Protein AF-A0A7S3X9X6-F1 (afdb_monomer)

Solvent-accessible surface area (backbone atoms only — not comparable to full-atom values): 14087 Å² total; per-residue (Å²): 115,68,70,62,51,53,53,49,51,55,48,53,50,51,54,50,51,51,51,51,50,54,52,50,51,53,39,46,71,77,38,45,61,60,47,41,7,51,52,27,13,52,32,32,24,52,10,30,51,52,30,54,71,69,46,91,70,82,69,55,72,68,59,49,51,52,52,19,48,53,47,10,44,47,20,26,72,46,49,20,48,48,51,54,50,49,57,53,49,48,47,72,76,42,65,69,55,51,72,66,43,43,52,51,51,51,51,49,41,61,70,49,50,42,52,52,50,52,53,49,48,54,48,52,46,33,52,77,69,70,52,52,72,69,58,50,48,54,48,47,77,69,43,45,69,60,53,43,57,55,43,47,73,59,44,51,63,51,49,51,49,36,58,63,74,42,57,79,90,47,36,62,59,56,48,36,64,54,39,33,58,54,42,18,55,46,32,57,75,59,61,58,55,83,82,51,76,79,49,85,80,68,96,64,75,76,71,83,82,65,78,90,64,93,83,78,76,81,78,75,80,77,76,82,87,81,85,82,79,79,77,82,83,75,98,79,82,91,83,83,85,88,130

InterPro domains:
  IPR007248 Mpv17/PMP22 [PF04117] (127-187)
  IPR007248 Mpv17/PMP22 [PTHR11266] (21-188)

Radius of gyration: 28.12 Å; Cα contacts (8 Å, |Δi|>4): 176; chains: 1; bounding box: 102×50×76 Å

Organism: Emiliania huxleyi (NCBI:txid2903)

Sequence (243 aa):
PSLQQASLCSYMLRASTHRLIVWYNARLTAAPYSTKAVGTGVTYTFSDLTAQAIEAEPRAVGERVERALKFGAVGGLWVGPLLTHWFNFMERMLPGASLRPLAIKLFVDQTVQGPLMIGSMFCWCALANGASLPAIRAKLDEELFSTWCASVWVWAPVQVLQQAVVPLQYRVAVSNLVSYFWDTYLSLQMMPAPAEAGAPVDPFPRQAATAAAPGAQPLLRRRSSTFLRDEPPTPSEAKLVKR

Nearest PDB structures (foldseek):
  6pis-assembly1_B  TM=2.212E-01  e=2.411E+00  Mus musculus

Mean predicted aligned error: 12.31 Å

Secondary structure (DSSP, 8-state):
-HHHHHHHHHHHHHHHHHHHHHHHHHHHHH-HHHHHHHHHHHHHHHHHHHHHHHSSSPPPHHHHHHHHHHHHHHIIIIIHHHHHHHHHHHHHHS-S-SHHHHHHHHHHIIIIIHHHHHHHHHHHHHHHTT--HHHHHHHHHHHHHHHHHHHHHHHHHHHHHHHHTS-GGGHHHHHHHHHHHHHHHHHHHHS--TTTTTSPPPS----------TT-------------PPPPPPTT-------

Foldseek 3Di:
DVVVVVVVVVVVVVVVVVVVVVVLVVCCVVPVLQSQLQLQLVLQLLLLLVLQVVDPDHDDPVVNNLLSNLRSCCRRVPVSNVLLVLLVVLCVVQPDQPPVSLVVSLVCCLPPVLLVVQLVSLVSLCVSVVHDPVVSVVCCVPPSVVLSVVVCVQVSVLSNCCSHPNDSSCSSVSVSVSCSNSSSVVSCVRVDDPVCVPPDDDPDPPPPPPPVDPDDDPDPPPPPPDPDDDDDDDPDPPDDDDD

Structure (mmCIF, N/CA/C/O backbone):
data_AF-A0A7S3X9X6-F1
#
_entry.id   AF-A0A7S3X9X6-F1
#
loop_
_atom_site.group_PDB
_atom_site.id
_atom_site.type_symbol
_atom_site.label_atom_id
_atom_site.label_alt_id
_atom_site.label_comp_id
_atom_site.label_asym_id
_atom_site.label_entity_id
_atom_site.label_seq_id
_atom_site.pdbx_PDB_ins_code
_atom_site.Cartn_x
_atom_site.Cartn_y
_atom_site.Cartn_z
_atom_site.occupancy
_atom_site.B_iso_or_equiv
_atom_site.auth_seq_id
_atom_site.auth_comp_id
_atom_site.auth_asym_id
_atom_site.auth_atom_id
_atom_site.pdbx_PDB_model_num
ATOM 1 N N . PRO A 1 1 ? -28.980 33.685 -12.375 1.00 60.97 1 PRO A N 1
ATOM 2 C CA . PRO A 1 1 ? -28.569 32.412 -13.023 1.00 60.97 1 PRO A CA 1
ATOM 3 C C . PRO A 1 1 ? -27.368 31.718 -12.347 1.00 60.97 1 PRO A C 1
ATOM 5 O O . PRO A 1 1 ? -27.465 30.537 -12.039 1.00 60.97 1 PRO A O 1
ATOM 8 N N . SER A 1 2 ? -26.276 32.437 -12.055 1.00 68.25 2 SER A N 1
ATOM 9 C CA . SER A 1 2 ? -25.027 31.862 -11.517 1.00 68.25 2 SER A CA 1
ATOM 10 C C . SER A 1 2 ? -25.135 31.305 -10.087 1.00 68.25 2 SER A C 1
ATOM 12 O O . SER A 1 2 ? -24.621 30.224 -9.812 1.00 68.25 2 SER A O 1
ATOM 14 N N . LEU A 1 3 ? -25.852 31.984 -9.182 1.00 65.88 3 LEU A N 1
ATOM 15 C CA . LEU A 1 3 ? -26.004 31.546 -7.781 1.00 65.88 3 LEU A CA 1
ATOM 16 C C . LEU A 1 3 ? -26.857 30.272 -7.627 1.00 65.88 3 LEU A C 1
ATOM 18 O O . LEU A 1 3 ? -26.529 29.411 -6.815 1.00 65.88 3 LEU A O 1
ATOM 22 N N . GLN A 1 4 ? -27.909 30.111 -8.439 1.00 70.44 4 GLN A N 1
ATOM 23 C CA . GLN A 1 4 ? -28.727 28.887 -8.466 1.00 70.44 4 GLN A CA 1
ATOM 24 C C . GLN A 1 4 ? -27.989 27.703 -9.108 1.00 70.44 4 GLN A C 1
ATOM 26 O O . GLN A 1 4 ? -28.145 26.569 -8.670 1.00 70.44 4 GLN A O 1
ATOM 31 N N . GLN A 1 5 ? -27.150 27.943 -10.118 1.00 69.12 5 GLN A N 1
ATOM 32 C CA . GLN A 1 5 ? -26.316 26.887 -10.702 1.00 69.12 5 GLN A CA 1
ATOM 33 C C . GLN A 1 5 ? -25.229 26.413 -9.726 1.00 69.12 5 GLN A C 1
ATOM 35 O O . GLN A 1 5 ? -24.988 25.212 -9.621 1.00 69.12 5 GLN A O 1
ATOM 40 N N . ALA A 1 6 ? -24.620 27.323 -8.960 1.00 69.44 6 ALA A N 1
ATOM 41 C CA . ALA A 1 6 ? -23.642 26.968 -7.931 1.00 69.44 6 ALA A CA 1
ATOM 42 C C . ALA A 1 6 ? -24.267 26.170 -6.766 1.00 69.44 6 ALA A C 1
ATOM 44 O O . ALA A 1 6 ? -23.669 25.204 -6.276 1.00 69.44 6 ALA A O 1
ATOM 45 N N . SER A 1 7 ? -25.490 26.512 -6.342 1.00 78.75 7 SER A N 1
ATOM 46 C CA . SER A 1 7 ? -26.207 25.757 -5.304 1.00 78.75 7 SER A CA 1
ATOM 47 C C . SER A 1 7 ? -26.651 24.373 -5.790 1.00 78.75 7 SER A C 1
ATOM 49 O O . SER A 1 7 ? -26.520 23.397 -5.054 1.00 78.75 7 SER A O 1
ATOM 51 N N . LEU A 1 8 ? -27.077 24.249 -7.051 1.00 80.44 8 LEU A N 1
ATOM 52 C CA . LEU A 1 8 ? -27.395 22.958 -7.666 1.00 80.44 8 LEU A CA 1
ATOM 53 C C . LEU A 1 8 ? -26.151 22.079 -7.830 1.00 80.44 8 LEU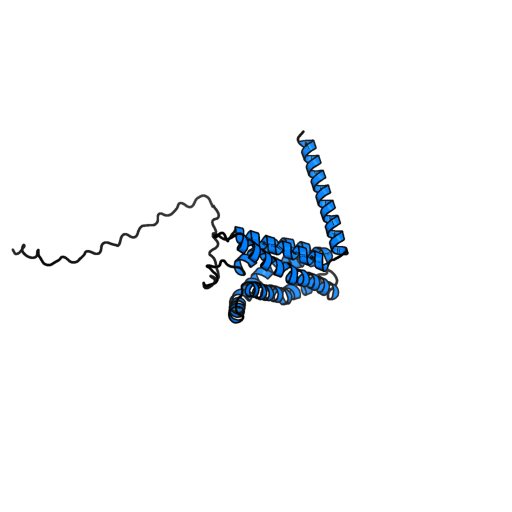 A C 1
ATOM 55 O O . LEU A 1 8 ? -26.189 20.909 -7.464 1.00 80.44 8 LEU A O 1
ATOM 59 N N . CYS A 1 9 ? -25.031 22.631 -8.303 1.00 80.19 9 CYS A N 1
ATOM 60 C CA . CYS A 1 9 ? -23.776 21.890 -8.456 1.00 80.19 9 CYS A CA 1
ATOM 61 C C . CYS A 1 9 ? -23.256 21.371 -7.106 1.00 80.19 9 CYS A C 1
ATOM 63 O O . CYS A 1 9 ? -22.947 20.189 -6.965 1.00 80.19 9 CYS A O 1
ATOM 65 N N . SER A 1 10 ? -23.240 22.223 -6.075 1.00 80.19 10 SER A N 1
ATOM 66 C CA . SER A 1 10 ? -22.837 21.813 -4.723 1.00 80.19 10 SER A CA 1
ATOM 67 C C . SER A 1 10 ? -23.783 20.772 -4.114 1.00 80.19 10 SER A C 1
ATOM 69 O O . SER A 1 10 ? -23.319 19.833 -3.465 1.00 80.19 10 SER A O 1
ATOM 71 N N . TYR A 1 11 ? -25.091 20.877 -4.360 1.00 84.75 11 TYR A N 1
ATOM 72 C CA . TYR A 1 11 ? -26.062 19.865 -3.947 1.00 84.75 11 TYR A CA 1
ATOM 73 C C . TYR A 1 11 ? -25.850 18.527 -4.672 1.00 84.75 11 TYR A C 1
ATOM 75 O O . TYR A 1 11 ? -25.774 17.483 -4.025 1.00 84.75 11 TYR A O 1
ATOM 83 N N . MET A 1 12 ? -25.694 18.546 -5.999 1.00 82.56 12 MET A N 1
ATOM 84 C CA . MET A 1 12 ? -25.446 17.349 -6.810 1.00 82.56 12 MET A CA 1
ATOM 85 C C . MET A 1 12 ? -24.127 16.671 -6.437 1.00 82.56 12 MET A C 1
ATOM 87 O O . MET A 1 12 ? -24.080 15.443 -6.342 1.00 82.56 12 MET A O 1
ATOM 91 N N . LEU A 1 13 ? -23.079 17.450 -6.155 1.00 84.12 13 LEU A N 1
ATOM 92 C CA . LEU A 1 13 ? -21.804 16.932 -5.669 1.00 84.12 13 LEU A CA 1
ATOM 93 C C . LEU A 1 13 ? -21.981 16.246 -4.310 1.00 84.12 13 LEU A C 1
ATOM 95 O O . LEU A 1 13 ? -21.595 15.092 -4.157 1.00 84.12 13 LEU A O 1
ATOM 99 N N . ARG A 1 14 ? -22.644 16.899 -3.344 1.00 83.81 14 ARG A N 1
ATOM 100 C CA . ARG A 1 14 ? -22.932 16.305 -2.024 1.00 83.81 14 ARG A CA 1
ATOM 101 C C . ARG A 1 14 ? -23.751 15.021 -2.134 1.00 83.81 14 ARG A C 1
ATOM 103 O O . ARG A 1 14 ? -23.425 14.037 -1.475 1.00 83.81 14 ARG A O 1
ATOM 110 N N . ALA A 1 15 ? -24.782 15.009 -2.978 1.00 80.06 15 ALA A N 1
ATOM 111 C CA . ALA A 1 15 ? -25.623 13.837 -3.197 1.00 80.06 15 ALA A CA 1
ATOM 112 C C . ALA A 1 15 ? -24.835 12.677 -3.829 1.00 80.06 15 ALA A C 1
ATOM 114 O O . ALA A 1 15 ? -24.996 11.527 -3.418 1.00 80.06 15 ALA A O 1
ATOM 115 N N . SER A 1 16 ? -23.957 12.974 -4.787 1.00 85.88 16 SER A N 1
ATOM 116 C CA . SER A 1 16 ? -23.103 11.978 -5.444 1.00 85.88 16 SER A CA 1
ATOM 117 C C . SER A 1 16 ? -22.073 11.402 -4.473 1.00 85.88 16 SER A C 1
ATOM 119 O O . SER A 1 16 ? -21.970 10.184 -4.339 1.00 85.88 16 SER A O 1
ATOM 121 N N . THR A 1 17 ? -21.390 12.260 -3.713 1.00 85.06 17 THR A N 1
ATOM 122 C CA . THR A 1 17 ? -20.434 11.848 -2.677 1.00 85.06 17 THR A CA 1
ATOM 123 C C . THR A 1 17 ? -21.104 10.992 -1.608 1.00 85.06 17 THR A C 1
ATOM 125 O O . THR A 1 17 ? -20.589 9.936 -1.252 1.00 85.06 17 THR A O 1
ATOM 128 N N . HIS A 1 18 ? -22.290 11.385 -1.137 1.00 85.12 18 HIS A N 1
ATOM 129 C CA . HIS A 1 18 ? -23.043 10.599 -0.163 1.00 85.12 18 HIS A CA 1
ATOM 130 C C . HIS A 1 18 ? -23.394 9.204 -0.701 1.00 85.12 18 HIS A C 1
ATOM 132 O O . HIS A 1 18 ? -23.181 8.206 -0.014 1.00 85.12 18 HIS A O 1
ATOM 138 N N . ARG A 1 19 ? -23.878 9.106 -1.948 1.00 89.75 19 ARG A N 1
ATOM 139 C CA . ARG A 1 19 ? -24.185 7.814 -2.589 1.00 89.75 19 ARG A CA 1
ATOM 140 C C . ARG A 1 19 ? -22.949 6.922 -2.708 1.00 89.75 19 ARG A C 1
ATOM 142 O O . ARG A 1 19 ? -23.046 5.731 -2.422 1.00 89.75 19 ARG A O 1
ATOM 149 N N . LEU A 1 20 ? -21.803 7.492 -3.081 1.00 88.12 20 LEU A N 1
ATOM 150 C CA . LEU A 1 20 ? -20.535 6.763 -3.167 1.00 88.12 20 LEU A CA 1
ATOM 151 C C . LEU A 1 20 ? -20.092 6.230 -1.802 1.00 88.12 20 LEU A C 1
ATOM 153 O O . LEU A 1 20 ? -19.729 5.062 -1.701 1.00 88.12 20 LEU A O 1
ATOM 157 N N . ILE A 1 21 ? -20.178 7.048 -0.749 1.00 88.00 21 ILE A N 1
ATOM 158 C CA . ILE A 1 21 ? -19.830 6.637 0.619 1.00 88.00 21 ILE A CA 1
ATOM 159 C C . ILE A 1 21 ? -20.745 5.504 1.091 1.00 88.00 21 ILE A C 1
ATOM 161 O O . ILE A 1 21 ? -20.257 4.496 1.597 1.00 88.00 21 ILE A O 1
ATOM 165 N N . VAL A 1 22 ? -22.061 5.631 0.900 1.00 90.75 22 VAL A N 1
ATOM 166 C CA . VAL A 1 22 ? -23.026 4.589 1.292 1.00 90.75 22 VAL A CA 1
ATOM 167 C C . VAL A 1 22 ? -22.750 3.281 0.551 1.00 90.75 22 VAL A C 1
ATOM 169 O O . VAL A 1 22 ? -22.701 2.220 1.173 1.00 90.75 22 VAL A O 1
ATOM 172 N N . TRP A 1 23 ? -22.517 3.349 -0.760 1.00 91.56 23 TRP A N 1
ATOM 173 C CA . TRP A 1 23 ? -22.165 2.180 -1.563 1.00 91.56 23 TRP A CA 1
ATOM 174 C C . TRP A 1 23 ? -20.852 1.538 -1.099 1.00 91.56 23 TRP A C 1
ATOM 176 O O . TRP A 1 23 ? -20.792 0.321 -0.918 1.00 91.56 23 TRP A O 1
ATOM 186 N N . TYR A 1 24 ? -19.816 2.345 -0.860 1.00 89.81 24 TYR A N 1
ATOM 187 C CA . TYR A 1 24 ? -18.514 1.859 -0.414 1.00 89.81 24 TYR A CA 1
ATOM 188 C C . TYR A 1 24 ? -18.606 1.195 0.962 1.00 89.81 24 TYR A C 1
ATOM 190 O O . TYR A 1 24 ? -18.075 0.104 1.158 1.00 89.81 24 TYR A O 1
ATOM 198 N N . ASN A 1 25 ? -19.362 1.790 1.887 1.00 90.56 25 ASN A N 1
ATOM 199 C CA . ASN A 1 25 ? -19.617 1.214 3.205 1.00 90.56 25 ASN A CA 1
ATOM 200 C C . ASN A 1 25 ? -20.352 -0.126 3.101 1.00 90.56 25 ASN A C 1
ATOM 202 O O . ASN A 1 25 ? -19.935 -1.095 3.731 1.00 90.56 25 ASN A O 1
ATOM 206 N N . ALA A 1 26 ? -21.381 -0.221 2.254 1.00 90.81 26 ALA A N 1
ATOM 207 C CA . ALA A 1 26 ? -22.084 -1.480 2.017 1.00 90.81 26 ALA A CA 1
ATOM 208 C C . ALA A 1 26 ? -21.142 -2.575 1.481 1.00 90.81 26 ALA A C 1
ATOM 210 O O . ALA A 1 26 ? -21.225 -3.731 1.899 1.00 90.81 26 ALA A O 1
ATOM 211 N N . ARG A 1 27 ? -20.199 -2.218 0.598 1.00 91.88 27 ARG A N 1
ATOM 212 C CA . ARG A 1 27 ? -19.180 -3.144 0.075 1.00 91.88 27 ARG A CA 1
ATOM 213 C C . ARG A 1 27 ? -18.151 -3.549 1.126 1.00 91.88 27 ARG A C 1
ATOM 215 O O . ARG A 1 27 ? -17.835 -4.734 1.224 1.00 91.88 27 ARG A O 1
ATOM 222 N N . LEU A 1 28 ? -17.691 -2.609 1.953 1.00 89.69 28 LEU A N 1
ATOM 223 C CA . LEU A 1 28 ? -16.811 -2.902 3.084 1.00 89.69 28 LEU A CA 1
ATOM 224 C C . LEU A 1 28 ? -17.453 -3.874 4.079 1.00 89.69 28 LEU A C 1
ATOM 226 O O . LEU A 1 28 ? -16.745 -4.714 4.626 1.00 89.69 28 LEU A O 1
ATOM 230 N N . THR A 1 29 ? -18.767 -3.795 4.295 1.00 88.44 29 THR A N 1
ATOM 231 C CA . THR A 1 29 ? -19.488 -4.745 5.152 1.00 88.44 29 THR A CA 1
ATOM 232 C C . THR A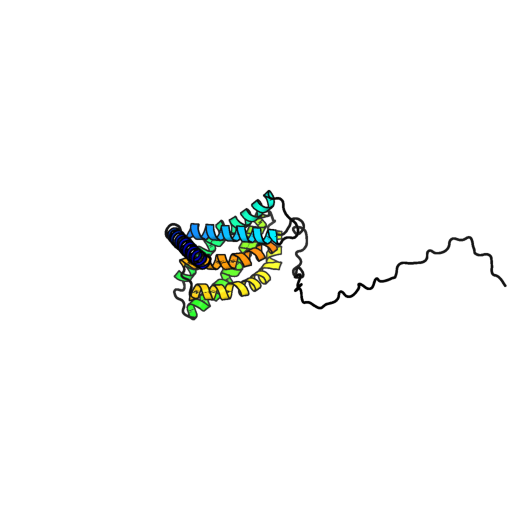 1 29 ? -19.669 -6.103 4.476 1.00 88.44 29 THR A C 1
ATOM 234 O O . THR A 1 29 ? -19.407 -7.128 5.098 1.00 88.44 29 THR A O 1
ATOM 237 N N . ALA A 1 30 ? -20.092 -6.131 3.209 1.00 92.00 30 ALA A N 1
ATOM 238 C CA . ALA A 1 30 ? -20.405 -7.377 2.508 1.00 92.00 30 ALA A CA 1
ATOM 239 C C . ALA A 1 30 ? -19.161 -8.203 2.133 1.00 92.00 30 ALA A C 1
ATOM 241 O O . ALA A 1 30 ? -19.198 -9.430 2.175 1.00 92.00 30 ALA A O 1
ATOM 242 N N . ALA A 1 31 ? -18.064 -7.547 1.745 1.00 91.69 31 ALA A N 1
ATOM 243 C CA . ALA A 1 31 ? -16.837 -8.200 1.289 1.00 91.69 31 ALA A CA 1
ATOM 244 C C . ALA A 1 31 ? -15.595 -7.353 1.644 1.00 91.69 31 ALA A C 1
ATOM 246 O O . ALA A 1 31 ? -14.970 -6.769 0.751 1.00 91.69 31 ALA A O 1
ATOM 247 N N . PRO A 1 32 ? -15.210 -7.257 2.933 1.00 89.94 32 PRO A N 1
ATOM 248 C CA . PRO A 1 32 ? -14.166 -6.338 3.398 1.00 89.94 32 PRO A CA 1
ATOM 249 C C . PRO A 1 32 ? -12.801 -6.584 2.754 1.00 89.94 32 PRO A C 1
ATOM 251 O O . PRO A 1 32 ? -12.127 -5.627 2.382 1.00 89.94 32 PRO A O 1
ATOM 254 N N . TYR A 1 33 ? -12.390 -7.848 2.619 1.00 92.62 33 TYR A N 1
ATOM 255 C CA . TYR A 1 33 ? -11.091 -8.207 2.044 1.00 92.62 33 TYR A CA 1
ATOM 256 C C . TYR A 1 33 ? -11.039 -7.888 0.551 1.00 92.62 33 TYR A C 1
ATOM 258 O O . TYR A 1 33 ? -10.157 -7.154 0.119 1.00 92.62 33 TYR A O 1
ATOM 266 N N . SER A 1 34 ? -12.024 -8.356 -0.220 1.00 94.12 34 SER A N 1
ATOM 267 C CA . SER A 1 34 ? -12.072 -8.128 -1.666 1.00 94.12 34 SER A CA 1
ATOM 268 C C . SER A 1 34 ? -12.218 -6.648 -2.012 1.00 94.12 34 SER A C 1
ATOM 270 O O . SER A 1 34 ? -11.556 -6.170 -2.923 1.00 94.12 34 SER A O 1
ATOM 272 N N . THR A 1 35 ? -13.032 -5.897 -1.264 1.00 94.06 35 THR A N 1
ATOM 273 C CA . THR A 1 35 ? -13.218 -4.454 -1.498 1.00 94.06 35 THR A CA 1
ATOM 274 C C . THR A 1 35 ? -11.908 -3.690 -1.315 1.00 94.06 35 THR A C 1
ATOM 276 O O . THR A 1 35 ? -11.552 -2.860 -2.150 1.00 94.06 35 THR A O 1
ATOM 279 N N . LYS A 1 36 ? -11.163 -3.999 -0.248 1.00 95.69 36 LYS A N 1
ATOM 280 C CA . LYS A 1 36 ? -9.863 -3.382 0.039 1.00 95.69 36 LYS A CA 1
ATOM 281 C C . LYS A 1 36 ? -8.806 -3.797 -0.983 1.00 95.69 36 LYS A C 1
ATOM 283 O O . LYS A 1 36 ? -8.129 -2.931 -1.519 1.00 95.69 36 LYS A O 1
ATOM 288 N N . ALA A 1 37 ? -8.739 -5.088 -1.309 1.00 97.00 37 ALA A N 1
ATOM 289 C CA . ALA A 1 37 ? -7.861 -5.637 -2.338 1.00 97.00 37 ALA A CA 1
ATOM 290 C C . ALA A 1 37 ? -8.073 -4.965 -3.703 1.00 97.00 37 ALA A C 1
ATOM 292 O O . ALA A 1 37 ? -7.132 -4.429 -4.280 1.00 97.00 37 ALA A O 1
ATOM 293 N N . VAL A 1 38 ? -9.317 -4.902 -4.185 1.00 96.75 38 VAL A N 1
ATOM 294 C CA . VAL A 1 38 ? -9.647 -4.233 -5.453 1.00 96.75 38 VAL A CA 1
ATOM 295 C C . VAL A 1 38 ? -9.270 -2.752 -5.404 1.00 96.75 38 VAL A C 1
ATOM 297 O O . VAL A 1 38 ? -8.651 -2.256 -6.339 1.00 96.75 38 VAL A O 1
ATOM 300 N N . GLY A 1 39 ? -9.578 -2.052 -4.307 1.00 96.69 39 GLY A N 1
ATOM 301 C CA . GLY A 1 39 ? -9.201 -0.645 -4.145 1.00 96.69 39 GLY A CA 1
ATOM 302 C C . GLY A 1 39 ? -7.687 -0.414 -4.207 1.00 96.69 39 GLY A C 1
ATOM 303 O O . GLY A 1 39 ? -7.233 0.527 -4.860 1.00 96.69 39 GLY A O 1
ATOM 304 N N . THR A 1 40 ? -6.896 -1.282 -3.575 1.00 97.69 40 THR A N 1
ATOM 305 C CA . THR A 1 40 ? -5.429 -1.203 -3.623 1.00 97.69 40 THR A CA 1
ATOM 306 C C . THR A 1 40 ? -4.897 -1.528 -5.020 1.00 97.69 40 THR A C 1
ATOM 308 O O . THR A 1 40 ? -4.057 -0.791 -5.525 1.00 97.69 40 THR A O 1
ATOM 311 N N . GLY A 1 41 ? -5.437 -2.540 -5.706 1.00 97.75 41 GLY A N 1
ATOM 312 C CA . GLY A 1 41 ? -5.043 -2.847 -7.088 1.00 97.75 41 GLY A CA 1
ATOM 313 C C . GLY A 1 41 ? -5.345 -1.711 -8.070 1.00 97.75 41 GLY A C 1
ATOM 314 O O . GLY A 1 41 ? -4.510 -1.374 -8.910 1.00 97.75 41 GLY A O 1
ATOM 315 N N . VAL A 1 42 ? -6.499 -1.053 -7.917 1.00 98.00 42 VAL A N 1
ATOM 316 C CA . VAL A 1 42 ? -6.844 0.159 -8.677 1.00 98.00 42 VAL A CA 1
ATOM 317 C C . VAL A 1 42 ? -5.839 1.276 -8.396 1.00 98.00 42 VAL A C 1
ATOM 319 O O . VAL A 1 42 ? -5.323 1.873 -9.336 1.00 98.00 42 VAL A O 1
ATOM 322 N N . THR A 1 43 ? -5.521 1.521 -7.123 1.00 98.00 43 THR A N 1
ATOM 323 C CA . THR A 1 43 ? -4.542 2.544 -6.715 1.00 98.00 43 THR A CA 1
ATOM 324 C C . THR A 1 43 ? -3.198 2.312 -7.398 1.00 98.00 43 THR A C 1
ATOM 326 O O . THR A 1 43 ? -2.697 3.210 -8.062 1.00 98.00 43 THR A O 1
ATOM 329 N N . TYR A 1 44 ? -2.677 1.086 -7.325 1.00 97.06 44 TYR A N 1
ATOM 330 C CA . TYR A 1 44 ? -1.401 0.711 -7.933 1.00 97.06 44 TYR A CA 1
ATOM 331 C C . TYR A 1 44 ? -1.431 0.876 -9.454 1.00 97.06 44 TYR A C 1
ATOM 333 O O . TYR A 1 44 ? -0.512 1.446 -10.031 1.00 97.06 44 TYR A O 1
ATOM 341 N N . THR A 1 45 ? -2.516 0.452 -10.107 1.00 97.56 45 THR A N 1
ATOM 342 C CA . THR A 1 45 ? -2.679 0.624 -11.560 1.00 97.56 45 THR A CA 1
ATOM 343 C C . THR A 1 45 ? -2.568 2.099 -11.950 1.00 97.56 45 THR A C 1
ATOM 345 O O . THR A 1 45 ? -1.827 2.442 -12.867 1.00 97.56 45 THR A O 1
ATOM 348 N N . PHE A 1 46 ? -3.267 2.990 -11.240 1.00 97.62 46 PHE A N 1
ATOM 349 C CA . PHE A 1 46 ? -3.206 4.426 -11.518 1.00 97.62 46 PHE A CA 1
ATOM 350 C C . PHE A 1 46 ? -1.850 5.043 -11.164 1.00 97.62 46 PHE A C 1
ATOM 352 O O . PHE A 1 46 ? -1.374 5.888 -11.914 1.00 97.62 46 PHE A O 1
ATOM 359 N N . SER A 1 47 ? -1.209 4.608 -10.079 1.00 96.56 47 SER A N 1
ATOM 360 C CA . SER A 1 47 ? 0.151 5.029 -9.729 1.00 96.56 47 SER A CA 1
ATOM 361 C C . SER A 1 47 ? 1.157 4.700 -10.828 1.00 96.56 47 SER A C 1
ATOM 363 O O . SER A 1 47 ? 1.963 5.548 -11.202 1.00 96.56 47 SER A O 1
ATOM 365 N N . ASP A 1 48 ? 1.084 3.494 -11.391 1.00 95.56 48 ASP A N 1
ATOM 366 C CA . ASP A 1 48 ? 1.971 3.078 -12.475 1.00 95.56 48 ASP A CA 1
ATOM 367 C C . ASP A 1 48 ? 1.678 3.836 -13.776 1.00 95.56 48 ASP A C 1
ATOM 369 O O . ASP A 1 48 ? 2.603 4.288 -14.442 1.00 95.56 48 ASP A O 1
ATOM 373 N N . LEU A 1 49 ? 0.404 4.073 -14.112 1.00 95.50 49 LEU A N 1
ATOM 374 C CA . LEU A 1 49 ? 0.045 4.915 -15.260 1.00 95.50 49 LEU A CA 1
ATOM 375 C C . LEU A 1 49 ? 0.566 6.352 -15.109 1.00 95.50 49 LEU A C 1
ATOM 377 O O . LEU A 1 49 ? 1.024 6.945 -16.086 1.00 95.50 49 LEU A O 1
ATOM 381 N N . THR A 1 50 ? 0.529 6.906 -13.897 1.00 95.31 50 THR A N 1
ATOM 382 C CA . THR A 1 50 ? 1.104 8.223 -13.602 1.00 95.31 50 THR A CA 1
ATOM 383 C C . THR A 1 50 ? 2.627 8.201 -13.709 1.00 95.31 50 THR A C 1
ATOM 385 O O . THR A 1 50 ? 3.194 9.109 -14.311 1.00 95.31 50 THR A O 1
ATOM 388 N N . ALA A 1 51 ? 3.297 7.162 -13.203 1.00 93.06 51 ALA A N 1
ATOM 389 C CA . ALA A 1 51 ? 4.743 6.987 -13.362 1.00 93.06 51 ALA A CA 1
ATOM 390 C C . ALA A 1 51 ? 5.139 6.930 -14.847 1.00 93.06 51 ALA A C 1
ATOM 392 O O . ALA A 1 51 ? 6.026 7.655 -15.290 1.00 93.06 51 ALA A O 1
ATOM 393 N N . GLN A 1 52 ? 4.401 6.158 -15.644 1.00 92.38 52 GLN A N 1
ATOM 394 C CA . GLN A 1 52 ? 4.580 6.065 -17.093 1.00 92.38 52 GLN A CA 1
ATOM 395 C C . GLN A 1 52 ? 4.358 7.391 -17.827 1.00 92.38 52 GLN A C 1
ATOM 397 O O . GLN A 1 52 ? 4.970 7.620 -18.864 1.00 92.38 52 GLN A O 1
ATOM 402 N N . ALA A 1 53 ? 3.482 8.259 -17.319 1.00 91.38 53 ALA A N 1
ATOM 403 C CA . ALA A 1 53 ? 3.273 9.591 -17.884 1.00 91.38 53 ALA A CA 1
ATOM 404 C C . ALA A 1 53 ? 4.416 10.571 -17.555 1.00 91.38 53 ALA A C 1
ATOM 406 O O . ALA A 1 53 ? 4.542 11.596 -18.221 1.00 91.38 53 ALA A O 1
ATOM 407 N N . ILE A 1 54 ? 5.217 10.273 -16.527 1.00 90.19 54 ILE A N 1
ATOM 408 C CA . ILE A 1 54 ? 6.402 11.048 -16.130 1.00 90.19 54 ILE A CA 1
ATOM 409 C C . ILE A 1 54 ? 7.652 10.570 -16.888 1.00 90.19 54 ILE A C 1
ATOM 411 O O . ILE A 1 54 ? 8.570 11.359 -17.109 1.00 90.19 54 ILE A O 1
ATOM 415 N N . GLU A 1 55 ? 7.697 9.298 -17.296 1.00 87.75 55 GLU A N 1
ATOM 416 C CA . GLU A 1 55 ? 8.778 8.749 -18.122 1.00 87.75 55 GLU A CA 1
ATOM 417 C C . GLU A 1 55 ? 8.912 9.520 -19.446 1.00 87.75 55 GLU A C 1
ATOM 419 O O . GLU A 1 55 ? 7.928 9.810 -20.124 1.00 87.75 55 GLU A O 1
ATOM 424 N N . ALA A 1 56 ? 10.152 9.851 -19.822 1.00 77.00 56 ALA A N 1
ATOM 425 C CA . ALA A 1 56 ? 10.432 10.619 -21.036 1.00 77.00 56 ALA A CA 1
ATOM 426 C C . ALA A 1 56 ? 10.085 9.845 -22.318 1.00 77.00 56 ALA A C 1
ATOM 428 O O . ALA A 1 56 ? 9.698 10.445 -23.320 1.00 77.00 56 ALA A O 1
ATOM 429 N N . GLU A 1 57 ? 10.214 8.517 -22.271 1.00 78.31 57 GLU A N 1
ATOM 430 C CA . GLU A 1 57 ? 10.044 7.641 -23.424 1.00 78.31 57 GLU A CA 1
ATOM 431 C C . GLU A 1 57 ? 8.660 6.974 -23.411 1.00 78.31 57 GLU A C 1
ATOM 433 O O . GLU A 1 57 ? 8.375 6.129 -22.552 1.00 78.31 57 GLU A O 1
ATOM 438 N N . PRO A 1 58 ? 7.773 7.318 -24.360 1.00 78.31 58 PRO A N 1
ATOM 439 C CA . PRO A 1 58 ? 6.447 6.732 -24.421 1.00 78.31 58 PRO A CA 1
ATOM 440 C C . PRO A 1 58 ? 6.519 5.267 -24.866 1.00 78.31 58 PRO A C 1
ATOM 442 O O . PRO A 1 58 ? 7.044 4.938 -25.927 1.00 78.31 58 PRO A O 1
ATOM 445 N N . ARG A 1 59 ? 5.904 4.381 -24.082 1.00 83.50 59 ARG A N 1
ATOM 446 C CA . ARG A 1 59 ? 5.763 2.956 -24.418 1.00 83.50 59 ARG A CA 1
ATOM 447 C C . ARG A 1 59 ? 4.550 2.699 -25.313 1.00 83.50 59 ARG A C 1
ATOM 449 O O . ARG A 1 59 ? 3.576 3.466 -25.310 1.00 83.50 59 ARG A O 1
ATOM 456 N N . ALA A 1 60 ? 4.567 1.5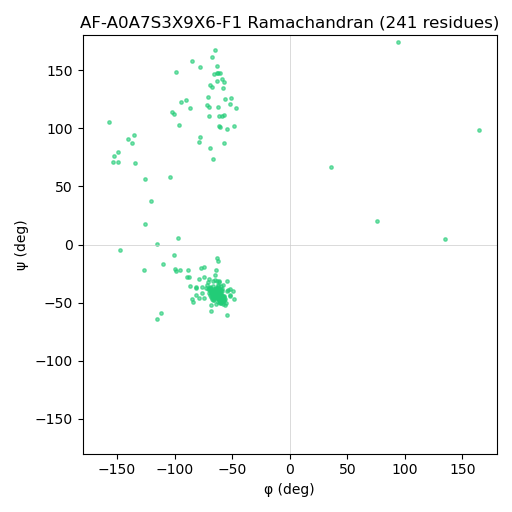77 -26.033 1.00 89.81 60 ALA A N 1
ATOM 457 C CA . ALA A 1 60 ? 3.415 1.132 -26.813 1.00 89.81 60 ALA A CA 1
ATOM 458 C C . ALA A 1 60 ? 2.196 0.892 -25.903 1.00 89.81 60 ALA A C 1
ATOM 460 O O . ALA A 1 60 ? 2.337 0.464 -24.760 1.00 89.81 60 ALA A O 1
ATOM 461 N N . VAL A 1 61 ? 0.974 1.129 -26.403 1.00 91.31 61 VAL A N 1
ATOM 462 C CA . VAL A 1 61 ? -0.263 0.994 -25.600 1.00 91.31 61 VAL A CA 1
ATOM 463 C C . VAL A 1 61 ? -0.344 -0.367 -24.897 1.00 91.31 61 VAL A C 1
ATOM 465 O O . VAL A 1 61 ? -0.683 -0.406 -23.717 1.00 91.31 61 VAL A O 1
ATOM 468 N N . GLY A 1 62 ? -0.003 -1.455 -25.597 1.00 91.69 62 GLY A N 1
ATOM 469 C CA . GLY A 1 62 ? -0.014 -2.809 -25.037 1.00 91.69 62 GLY A CA 1
ATOM 470 C C . GLY A 1 62 ? 0.938 -2.966 -23.851 1.00 91.69 62 GLY A C 1
ATOM 471 O O . GLY A 1 62 ? 0.512 -3.406 -22.789 1.00 91.69 62 GLY A O 1
ATOM 472 N N . GLU A 1 63 ? 2.184 -2.513 -23.994 1.00 89.62 63 GLU A N 1
ATOM 473 C CA . GLU A 1 63 ? 3.197 -2.555 -22.931 1.00 89.62 63 GLU A CA 1
ATOM 474 C C . GLU A 1 63 ? 2.796 -1.698 -21.726 1.00 89.62 63 GLU A C 1
ATOM 476 O O . GLU A 1 63 ? 2.995 -2.106 -20.581 1.00 89.62 63 GLU A O 1
ATOM 481 N N . ARG A 1 64 ? 2.187 -0.527 -21.972 1.00 91.00 64 ARG A N 1
ATOM 482 C CA . ARG A 1 64 ? 1.704 0.350 -20.897 1.00 91.00 64 ARG A CA 1
ATOM 483 C C . ARG A 1 64 ? 0.637 -0.318 -20.049 1.00 91.00 64 ARG A C 1
ATOM 485 O O . ARG A 1 64 ? 0.692 -0.262 -18.821 1.00 91.00 64 ARG A O 1
ATOM 492 N N . VAL A 1 65 ? -0.333 -0.938 -20.721 1.00 93.69 65 VAL A N 1
ATOM 493 C CA . VAL A 1 65 ? -1.431 -1.658 -20.071 1.00 93.69 65 VAL A CA 1
ATOM 494 C C . VAL A 1 65 ? -0.896 -2.886 -19.345 1.00 93.69 65 VAL A C 1
ATOM 496 O O . VAL A 1 65 ? -1.246 -3.097 -18.190 1.00 93.69 65 VAL A O 1
ATOM 499 N N . GLU A 1 66 ? -0.021 -3.668 -19.976 1.00 92.62 66 GLU A N 1
ATOM 500 C CA . GLU A 1 66 ? 0.574 -4.854 -19.358 1.00 92.62 66 GLU A CA 1
ATOM 501 C C . GLU A 1 66 ? 1.331 -4.504 -18.071 1.00 92.62 66 GLU A C 1
ATOM 503 O O . GLU A 1 66 ? 1.099 -5.122 -17.030 1.00 92.62 66 GLU A O 1
ATOM 508 N N . ARG A 1 67 ? 2.193 -3.483 -18.116 1.00 90.50 67 ARG A N 1
ATOM 509 C CA . ARG A 1 67 ? 2.950 -3.015 -16.950 1.00 90.50 67 ARG A CA 1
ATOM 510 C C . ARG A 1 67 ? 2.027 -2.535 -15.828 1.00 90.50 67 ARG A C 1
ATOM 512 O O . ARG A 1 67 ? 2.177 -2.984 -14.689 1.00 90.50 67 ARG A O 1
ATOM 519 N N . ALA A 1 68 ? 1.042 -1.698 -16.155 1.00 94.88 68 ALA A N 1
ATOM 520 C CA . ALA A 1 68 ? 0.099 -1.173 -15.173 1.00 94.88 68 ALA A CA 1
ATOM 521 C C . ALA A 1 68 ? -0.732 -2.291 -14.530 1.00 94.88 68 ALA A C 1
ATOM 523 O O . ALA A 1 68 ? -0.972 -2.266 -13.325 1.00 94.88 68 ALA A O 1
ATOM 524 N N . LEU A 1 69 ? -1.119 -3.310 -15.305 1.00 95.31 69 LEU A N 1
ATOM 525 C CA . LEU A 1 69 ? -1.827 -4.482 -14.793 1.00 95.31 69 LEU A CA 1
ATOM 526 C C . LEU A 1 69 ? -0.936 -5.370 -13.922 1.00 95.31 69 LEU A C 1
ATOM 528 O O . LEU A 1 69 ? -1.418 -5.870 -12.910 1.00 95.31 69 LEU A O 1
ATOM 532 N N . LYS A 1 70 ? 0.348 -5.549 -14.259 1.00 93.44 70 LYS A N 1
ATOM 533 C CA . LYS A 1 70 ? 1.309 -6.265 -13.402 1.00 93.44 70 LYS A CA 1
ATOM 534 C C . LYS A 1 70 ? 1.444 -5.574 -12.047 1.00 93.44 70 LYS A C 1
ATOM 536 O O . LYS A 1 70 ? 1.273 -6.221 -11.017 1.00 93.44 70 LYS A O 1
ATOM 541 N N . PHE A 1 71 ? 1.668 -4.261 -12.037 1.00 94.38 71 PHE A N 1
ATOM 542 C CA . PHE A 1 71 ? 1.786 -3.495 -10.794 1.00 94.38 71 PHE A CA 1
ATOM 543 C C . PHE A 1 71 ? 0.457 -3.459 -10.018 1.00 94.38 71 PHE A C 1
ATOM 545 O O . PHE A 1 71 ? 0.421 -3.693 -8.810 1.00 94.38 71 PHE A O 1
ATOM 552 N N . GLY A 1 72 ? -0.665 -3.291 -10.723 1.00 96.62 72 GLY A N 1
ATOM 553 C CA . GLY A 1 72 ? -2.014 -3.411 -10.171 1.00 96.62 72 GLY A CA 1
ATOM 554 C C . GLY A 1 72 ? -2.303 -4.781 -9.550 1.00 96.62 72 GLY A C 1
ATOM 555 O O . GLY A 1 72 ? -2.928 -4.856 -8.493 1.00 96.62 72 GLY A O 1
ATOM 556 N N . ALA A 1 73 ? -1.813 -5.868 -10.151 1.00 95.81 73 ALA A N 1
ATOM 557 C CA . ALA A 1 73 ? -1.941 -7.218 -9.613 1.00 95.81 73 ALA A CA 1
ATOM 558 C C . ALA A 1 73 ? -1.134 -7.391 -8.322 1.00 95.81 73 ALA A C 1
ATOM 560 O O . ALA A 1 73 ? -1.648 -7.985 -7.376 1.00 95.81 73 ALA A O 1
ATOM 561 N N . VAL A 1 74 ? 0.071 -6.816 -8.227 1.00 94.38 74 VAL A N 1
ATOM 562 C CA . VAL A 1 74 ? 0.822 -6.773 -6.960 1.00 94.38 74 VAL A CA 1
ATOM 563 C C . VAL A 1 74 ? 0.018 -6.026 -5.890 1.00 94.38 74 VAL A C 1
ATOM 565 O O . VAL A 1 74 ? -0.188 -6.544 -4.790 1.00 94.38 74 VAL A O 1
ATOM 568 N N . GLY A 1 75 ? -0.541 -4.862 -6.229 1.00 95.62 75 GLY A N 1
ATOM 569 C CA . GLY A 1 75 ? -1.400 -4.100 -5.322 1.00 95.62 75 GLY A CA 1
ATOM 570 C C . GLY A 1 75 ? -2.627 -4.888 -4.850 1.00 95.62 75 GLY A C 1
ATOM 571 O O . GLY A 1 75 ? -2.933 -4.938 -3.658 1.00 95.62 75 GLY A O 1
ATOM 572 N N . GLY A 1 76 ? -3.335 -5.532 -5.777 1.00 96.44 76 GLY A N 1
ATOM 573 C CA . GLY A 1 76 ? -4.607 -6.192 -5.494 1.00 96.44 76 GLY A CA 1
ATOM 574 C C . GLY A 1 76 ? -4.490 -7.585 -4.883 1.00 96.44 76 GLY A C 1
ATOM 575 O O . GLY A 1 76 ? -5.288 -7.937 -4.019 1.00 96.44 76 GLY A O 1
ATOM 576 N N . LEU A 1 77 ? -3.512 -8.382 -5.307 1.00 95.62 77 LEU A N 1
ATOM 577 C CA . LEU A 1 77 ? -3.376 -9.782 -4.894 1.00 95.62 77 LEU A CA 1
ATOM 578 C C . LEU A 1 77 ? -2.425 -9.964 -3.711 1.00 95.62 77 LEU A C 1
ATOM 580 O O . LEU A 1 77 ? -2.543 -10.955 -2.994 1.00 95.62 77 LEU A O 1
ATOM 584 N N . TRP A 1 78 ? -1.516 -9.013 -3.484 1.00 94.88 78 TRP A N 1
ATOM 585 C CA . TRP A 1 78 ? -0.547 -9.080 -2.395 1.00 94.88 78 TRP A CA 1
ATOM 586 C C . TRP A 1 78 ? -0.757 -7.970 -1.364 1.00 94.88 78 TRP A C 1
ATOM 588 O O . TRP A 1 78 ? -1.125 -8.253 -0.222 1.00 94.88 78 TRP A O 1
ATOM 598 N N . VAL A 1 79 ? -0.593 -6.705 -1.761 1.00 95.25 79 VAL A N 1
ATOM 599 C CA . VAL A 1 79 ? -0.546 -5.576 -0.814 1.00 95.25 79 VAL A CA 1
ATOM 600 C C . VAL A 1 79 ? -1.886 -5.359 -0.111 1.00 95.25 79 VAL A C 1
ATOM 602 O O . VAL A 1 79 ? -1.932 -5.254 1.113 1.00 95.25 79 VAL A O 1
ATOM 605 N N . GLY A 1 80 ? -2.997 -5.337 -0.847 1.00 95.81 80 GLY A N 1
ATOM 606 C CA . GLY A 1 80 ? -4.330 -5.123 -0.280 1.00 95.81 80 GLY A CA 1
ATOM 607 C C . GLY A 1 80 ? -4.736 -6.184 0.759 1.00 95.81 80 GLY A C 1
ATOM 608 O O . GLY A 1 80 ? -5.156 -5.821 1.870 1.00 95.81 80 GLY A O 1
ATOM 609 N N . PRO A 1 81 ? -4.596 -7.492 0.460 1.00 95.38 81 PRO A N 1
ATOM 610 C CA . PRO A 1 81 ? -4.781 -8.561 1.438 1.00 95.38 81 PRO A CA 1
ATOM 611 C C . PRO A 1 81 ? -3.837 -8.448 2.640 1.00 95.38 81 PRO A C 1
ATOM 613 O O . PRO A 1 81 ? -4.307 -8.538 3.779 1.00 95.38 81 PRO A O 1
ATOM 616 N N . LEU A 1 82 ? -2.545 -8.187 2.405 1.00 94.88 82 LEU A N 1
ATOM 617 C CA . LEU A 1 82 ? -1.536 -8.039 3.455 1.00 94.88 82 LEU A CA 1
ATOM 618 C C . LEU A 1 82 ? -1.874 -6.883 4.405 1.00 94.88 82 LEU A C 1
ATOM 620 O O . LEU A 1 82 ? -1.932 -7.095 5.613 1.00 94.88 82 LEU A O 1
ATOM 624 N N . LEU A 1 83 ? -2.187 -5.692 3.884 1.00 95.38 83 LEU A N 1
ATOM 625 C CA . LEU A 1 83 ? -2.603 -4.528 4.678 1.00 95.38 83 LEU A CA 1
ATOM 626 C C . LEU A 1 83 ? -3.877 -4.809 5.472 1.00 95.38 83 LEU A C 1
ATOM 628 O O . LEU A 1 83 ? -3.973 -4.482 6.657 1.00 95.38 83 LEU A O 1
ATOM 632 N N . THR A 1 84 ? -4.867 -5.438 4.834 1.00 95.38 84 THR A N 1
ATOM 633 C CA . THR A 1 84 ? -6.118 -5.784 5.513 1.00 95.38 84 THR A CA 1
ATOM 634 C C . THR A 1 84 ? -5.850 -6.732 6.675 1.00 95.38 84 THR A C 1
ATOM 636 O O . THR A 1 84 ? -6.377 -6.515 7.767 1.00 95.38 84 THR A O 1
ATOM 639 N N . HIS A 1 85 ? -5.027 -7.761 6.474 1.00 95.56 85 HIS A N 1
ATOM 640 C CA . HIS A 1 85 ? -4.655 -8.683 7.539 1.00 95.56 85 HIS A CA 1
ATOM 641 C C . HIS A 1 85 ? -3.854 -7.978 8.638 1.00 95.56 85 HIS A C 1
ATOM 643 O O . HIS A 1 85 ? -4.188 -8.118 9.812 1.00 95.56 85 HIS A O 1
ATOM 649 N N . TRP A 1 86 ? -2.871 -7.160 8.259 1.00 95.81 86 TRP A N 1
ATOM 650 C CA . TRP A 1 86 ? -1.995 -6.431 9.171 1.00 95.81 86 TRP A CA 1
ATOM 651 C C . TRP A 1 86 ? -2.774 -5.520 10.120 1.00 95.81 86 TRP A C 1
ATOM 653 O O . TRP A 1 86 ? -2.647 -5.642 11.337 1.00 95.81 86 TRP A O 1
ATOM 663 N N . PHE A 1 87 ? -3.666 -4.671 9.601 1.00 95.19 87 PHE A N 1
ATOM 664 C CA . PHE A 1 87 ? -4.456 -3.785 10.458 1.00 95.19 87 PHE A CA 1
ATOM 665 C C . PHE A 1 87 ? -5.373 -4.553 11.419 1.00 95.19 87 PHE A C 1
ATOM 667 O O . PHE A 1 87 ? -5.511 -4.157 12.575 1.00 95.19 87 PHE A O 1
ATOM 674 N N . ASN A 1 88 ? -5.982 -5.656 10.969 1.00 94.75 88 ASN A N 1
ATOM 675 C CA . ASN A 1 88 ? -6.810 -6.499 11.837 1.00 94.75 88 ASN A CA 1
ATOM 676 C C . ASN A 1 88 ? -5.975 -7.203 12.914 1.00 94.75 88 ASN A C 1
ATOM 678 O O . ASN A 1 88 ? -6.397 -7.272 14.066 1.00 94.75 88 ASN A O 1
ATOM 682 N N . PHE A 1 89 ? -4.801 -7.720 12.552 1.00 95.00 89 PHE A N 1
ATOM 683 C CA . PHE A 1 89 ? -3.869 -8.351 13.481 1.00 95.00 89 PHE A CA 1
ATOM 684 C C . PHE A 1 89 ? -3.419 -7.366 14.566 1.00 95.00 89 PHE A C 1
ATOM 686 O O . PHE A 1 89 ? -3.533 -7.663 15.755 1.00 95.00 89 PHE A O 1
ATOM 693 N N . MET A 1 90 ? -3.008 -6.160 14.169 1.00 93.81 90 MET A N 1
ATOM 694 C CA . MET A 1 90 ? -2.538 -5.129 15.095 1.00 93.81 90 MET A CA 1
ATOM 695 C C . MET A 1 90 ? -3.628 -4.660 16.064 1.00 93.81 90 MET A C 1
ATOM 697 O O . MET A 1 90 ? -3.337 -4.439 17.238 1.00 93.81 90 MET A O 1
ATOM 701 N N . GLU A 1 91 ? -4.885 -4.551 15.619 1.00 93.44 91 GLU A N 1
ATOM 702 C CA . GLU A 1 91 ? -5.996 -4.223 16.525 1.00 93.44 91 GLU A CA 1
ATOM 703 C C . GLU A 1 91 ? -6.363 -5.358 17.483 1.00 93.44 91 GLU A C 1
ATOM 705 O O . GLU A 1 91 ? -6.758 -5.091 18.614 1.00 93.44 91 GLU A O 1
ATOM 710 N N . ARG A 1 92 ? -6.203 -6.621 17.075 1.00 94.38 92 ARG A N 1
ATOM 711 C CA . ARG A 1 92 ? -6.424 -7.768 17.971 1.00 94.38 92 ARG A CA 1
ATOM 712 C C . ARG A 1 92 ? -5.338 -7.884 19.039 1.00 94.38 92 ARG A C 1
ATOM 714 O O . ARG A 1 92 ? -5.645 -8.248 20.167 1.00 94.38 92 ARG A O 1
ATOM 721 N N . MET A 1 93 ? -4.084 -7.602 18.684 1.00 93.62 93 MET A N 1
ATOM 722 C CA . MET A 1 93 ? -2.941 -7.738 19.595 1.00 93.62 93 MET A CA 1
ATOM 723 C C . MET A 1 93 ? -2.774 -6.550 20.540 1.00 93.62 93 MET A C 1
ATOM 725 O O . MET A 1 93 ? -2.391 -6.733 21.693 1.00 93.62 93 MET A O 1
ATOM 729 N N . LEU A 1 94 ? -3.047 -5.333 20.071 1.00 92.75 94 LEU A N 1
ATOM 730 C CA . LEU A 1 94 ? -2.837 -4.104 20.835 1.00 92.75 94 LEU A CA 1
ATOM 731 C C . LEU A 1 94 ? -4.064 -3.193 20.709 1.00 92.75 94 LEU A C 1
ATOM 733 O O . LEU A 1 94 ? -3.992 -2.164 20.047 1.00 92.75 94 LEU A O 1
ATOM 737 N N . PRO A 1 95 ? -5.214 -3.530 21.304 1.00 91.00 95 PRO A N 1
ATOM 738 C CA . PRO A 1 95 ? -6.407 -2.706 21.163 1.00 91.00 95 PRO A CA 1
ATOM 739 C C . PRO A 1 95 ? -6.211 -1.308 21.769 1.00 91.00 95 PRO A C 1
ATOM 741 O O . PRO A 1 95 ? -5.524 -1.120 22.776 1.00 91.00 95 PRO A O 1
ATOM 744 N N . GLY A 1 96 ? -6.870 -0.322 21.164 1.00 88.62 96 GLY A N 1
ATOM 745 C CA . GLY A 1 96 ? -6.901 1.055 21.655 1.00 88.62 96 GLY A CA 1
ATOM 746 C C . GLY A 1 96 ? -5.840 1.978 21.050 1.00 88.62 96 GLY A C 1
ATOM 747 O O . GLY A 1 96 ? -4.979 1.573 20.264 1.00 88.62 96 GLY A O 1
ATOM 748 N N . ALA A 1 97 ? -5.955 3.255 21.423 1.00 89.19 97 ALA A N 1
ATOM 749 C CA . ALA A 1 97 ? -5.212 4.378 20.846 1.00 89.19 97 ALA A CA 1
ATOM 750 C C . ALA A 1 97 ? -4.451 5.210 21.898 1.00 89.19 97 ALA A C 1
ATOM 752 O O . ALA A 1 97 ? -4.069 6.349 21.639 1.00 89.19 97 ALA A O 1
ATOM 753 N N . SER A 1 98 ? -4.232 4.670 23.104 1.00 92.50 98 SER A N 1
ATOM 754 C CA . SER A 1 98 ? -3.369 5.332 24.087 1.00 92.50 98 SER A CA 1
ATOM 755 C C . SER A 1 98 ? -1.908 5.332 23.617 1.00 92.50 98 SER A C 1
ATOM 757 O O . SER A 1 98 ? -1.517 4.547 22.749 1.00 92.50 98 SER A O 1
ATOM 759 N N . LEU A 1 99 ? -1.084 6.216 24.192 1.00 93.75 99 LEU A N 1
ATOM 760 C CA . LEU A 1 99 ? 0.297 6.440 23.741 1.00 93.75 99 LEU A CA 1
ATOM 761 C C . LEU A 1 99 ? 1.130 5.152 23.671 1.00 93.75 99 LEU A C 1
ATOM 763 O O . LEU A 1 99 ? 1.895 4.971 22.729 1.00 93.75 99 LEU A O 1
ATOM 767 N N . ARG A 1 100 ? 0.961 4.235 24.632 1.00 94.38 100 ARG A N 1
ATOM 768 C CA . ARG A 1 100 ? 1.727 2.981 24.681 1.00 94.38 100 ARG A CA 1
ATOM 769 C C . ARG A 1 100 ? 1.366 2.016 23.535 1.00 94.38 100 ARG A C 1
ATOM 771 O O . ARG A 1 100 ? 2.280 1.669 22.790 1.00 94.38 100 ARG A O 1
ATOM 778 N N . PRO A 1 101 ? 0.102 1.582 23.345 1.00 93.94 101 PRO A N 1
ATOM 779 C CA . PRO A 1 101 ? -0.302 0.813 22.168 1.00 93.94 101 PRO A CA 1
ATOM 780 C C . PRO A 1 101 ? 0.104 1.483 20.860 1.00 93.94 101 PRO A C 1
ATOM 782 O O . PRO A 1 101 ? 0.651 0.816 19.992 1.00 93.94 101 PRO A O 1
ATOM 785 N N . LEU A 1 102 ? -0.095 2.796 20.733 1.00 94.62 102 LEU A N 1
ATOM 786 C CA . LEU A 1 102 ? 0.251 3.530 19.519 1.00 94.62 102 LEU A CA 1
ATOM 787 C C . LEU A 1 102 ? 1.758 3.477 19.216 1.00 94.62 102 LEU A C 1
ATOM 789 O O . LEU A 1 102 ? 2.135 3.159 18.090 1.00 94.62 102 LEU A O 1
ATOM 793 N N . ALA A 1 103 ? 2.614 3.708 20.215 1.00 96.12 103 ALA A N 1
ATOM 794 C CA . ALA A 1 103 ? 4.066 3.636 20.056 1.00 96.12 103 ALA A CA 1
ATOM 795 C C . ALA A 1 103 ? 4.544 2.223 19.684 1.00 96.12 103 ALA A C 1
ATOM 797 O O . ALA A 1 103 ? 5.368 2.073 18.785 1.00 96.12 103 ALA A O 1
ATOM 798 N N . ILE A 1 104 ? 3.997 1.180 20.323 1.00 96.44 104 ILE A N 1
ATOM 799 C CA . ILE A 1 104 ? 4.345 -0.213 19.998 1.00 96.44 104 ILE A CA 1
ATOM 800 C C . ILE A 1 104 ? 3.874 -0.557 18.584 1.00 96.44 104 ILE A C 1
ATOM 802 O O . ILE A 1 104 ? 4.635 -1.134 17.811 1.00 96.44 104 ILE A O 1
ATOM 806 N N . LYS A 1 105 ? 2.641 -0.176 18.221 1.00 95.88 105 LYS A N 1
ATOM 807 C CA . LYS A 1 105 ? 2.109 -0.415 16.879 1.00 95.88 105 LYS A CA 1
ATOM 808 C C . LYS A 1 105 ? 2.975 0.238 15.817 1.00 95.88 105 LYS A C 1
ATOM 810 O O . LYS A 1 105 ? 3.312 -0.424 14.847 1.00 95.88 105 LYS A O 1
ATOM 815 N N . LEU A 1 106 ? 3.345 1.502 16.020 1.00 96.56 106 LEU A N 1
ATOM 816 C CA . LEU A 1 106 ? 4.223 2.229 15.114 1.00 96.56 106 LEU A CA 1
ATOM 817 C C . LEU A 1 106 ? 5.583 1.538 14.992 1.00 96.56 106 LEU A C 1
ATOM 819 O O . LEU A 1 106 ? 6.040 1.293 13.885 1.00 96.56 106 LEU A O 1
ATOM 823 N N . PHE A 1 107 ? 6.208 1.173 16.111 1.00 97.19 107 PHE A N 1
ATOM 824 C CA . PHE A 1 107 ? 7.505 0.504 16.086 1.00 97.19 107 PHE A CA 1
ATOM 825 C C . PHE A 1 107 ? 7.459 -0.814 15.300 1.00 97.19 107 PHE A C 1
ATOM 827 O O . PHE A 1 107 ? 8.290 -1.035 14.422 1.00 97.19 107 PHE A O 1
ATOM 834 N N . VAL A 1 108 ? 6.469 -1.670 15.570 1.00 96.88 108 VAL A N 1
ATOM 835 C CA . VAL A 1 108 ? 6.301 -2.957 14.874 1.00 96.88 108 VAL A CA 1
ATOM 836 C C . VAL A 1 108 ? 5.998 -2.749 13.391 1.00 96.88 108 VAL A C 1
ATOM 838 O O . VAL A 1 108 ? 6.546 -3.446 12.543 1.00 96.88 108 VAL A O 1
ATOM 841 N N . ASP A 1 109 ? 5.165 -1.767 13.060 1.00 95.38 109 ASP A N 1
ATOM 842 C CA . ASP A 1 109 ? 4.841 -1.416 11.679 1.00 95.38 109 ASP A CA 1
ATOM 843 C C . ASP A 1 109 ? 6.101 -1.022 10.898 1.00 95.38 109 ASP A C 1
ATOM 845 O O . ASP A 1 109 ? 6.406 -1.616 9.869 1.00 95.38 109 ASP A O 1
ATOM 849 N N . GLN A 1 110 ? 6.914 -0.123 11.452 1.00 96.50 110 GLN A N 1
ATOM 850 C CA . GLN A 1 110 ? 8.104 0.388 10.773 1.00 96.50 110 GLN A CA 1
ATOM 851 C C . GLN A 1 110 ? 9.270 -0.611 10.736 1.00 96.50 110 GLN A C 1
ATOM 853 O O . GLN A 1 110 ? 10.069 -0.559 9.807 1.00 96.50 110 GLN A O 1
ATOM 858 N N . THR A 1 111 ? 9.384 -1.524 11.707 1.00 95.44 111 THR A N 1
ATOM 859 C CA . THR A 1 111 ? 10.516 -2.473 11.795 1.00 95.44 111 THR A CA 1
ATOM 860 C C . THR A 1 111 ? 10.218 -3.861 11.236 1.00 95.44 111 THR A C 1
ATOM 862 O O . THR A 1 111 ? 11.148 -4.566 10.856 1.00 95.44 111 THR A O 1
ATOM 865 N N . VAL A 1 112 ? 8.947 -4.262 11.160 1.00 95.69 112 VAL A N 1
ATOM 866 C CA . VAL A 1 112 ? 8.545 -5.588 10.668 1.00 95.69 112 VAL A CA 1
ATOM 867 C C . VAL A 1 112 ? 7.810 -5.464 9.344 1.00 95.69 112 VAL A C 1
ATOM 869 O O . VAL A 1 112 ? 8.247 -6.024 8.339 1.00 95.69 112 VAL A O 1
ATOM 872 N N . GLN A 1 113 ? 6.703 -4.722 9.317 1.00 94.94 113 GLN A N 1
ATOM 873 C CA . GLN A 1 113 ? 5.871 -4.655 8.118 1.00 94.94 113 GLN A CA 1
ATOM 874 C C . GLN A 1 113 ? 6.480 -3.776 7.031 1.00 94.94 113 GLN A C 1
ATOM 876 O O . GLN A 1 113 ? 6.416 -4.174 5.875 1.00 94.94 113 GLN A O 1
ATOM 881 N N . GLY A 1 114 ? 7.146 -2.671 7.370 1.00 92.81 114 GLY A N 1
ATOM 882 C CA . GLY A 1 114 ? 7.861 -1.824 6.412 1.00 92.81 114 GLY A CA 1
ATOM 883 C C . GLY A 1 114 ? 8.886 -2.602 5.571 1.00 92.81 114 GLY A C 1
ATOM 884 O O . GLY A 1 114 ? 8.718 -2.684 4.351 1.00 92.81 114 GLY A O 1
ATOM 885 N N . PRO A 1 115 ? 9.907 -3.238 6.183 1.00 93.12 115 PRO A N 1
ATOM 886 C CA . PRO A 1 115 ? 10.901 -4.025 5.452 1.00 93.12 115 PRO A CA 1
ATOM 887 C C . PRO A 1 115 ? 10.292 -5.198 4.678 1.00 93.12 115 PRO A C 1
ATOM 889 O O . PRO A 1 115 ? 10.673 -5.441 3.535 1.00 93.12 115 PRO A O 1
ATOM 892 N N . LEU A 1 116 ? 9.313 -5.900 5.263 1.00 94.00 116 LEU A N 1
ATOM 893 C CA . LEU A 1 116 ? 8.625 -7.010 4.600 1.00 94.00 116 LEU A CA 1
ATOM 894 C C . LEU A 1 116 ? 7.822 -6.539 3.379 1.00 94.00 116 LEU A C 1
ATOM 896 O O . LEU A 1 116 ? 7.855 -7.178 2.326 1.00 94.00 116 LEU A O 1
ATOM 900 N N . MET A 1 117 ? 7.126 -5.409 3.492 1.00 92.75 117 MET A N 1
ATOM 901 C CA . MET A 1 117 ? 6.350 -4.823 2.403 1.00 92.75 117 MET A CA 1
ATOM 902 C C . MET A 1 117 ? 7.267 -4.397 1.258 1.00 92.75 117 MET A C 1
ATOM 904 O O . MET A 1 117 ? 7.054 -4.808 0.123 1.00 92.75 117 MET A O 1
ATOM 908 N N . ILE A 1 118 ? 8.325 -3.640 1.547 1.00 90.56 118 ILE A N 1
ATOM 909 C CA . ILE A 1 118 ? 9.231 -3.132 0.510 1.00 90.56 118 ILE A CA 1
ATOM 910 C C . ILE A 1 118 ? 10.019 -4.273 -0.134 1.00 90.56 118 ILE A C 1
ATOM 912 O O . ILE A 1 118 ? 10.087 -4.354 -1.358 1.00 90.56 118 ILE A O 1
ATOM 916 N N . GLY A 1 119 ? 10.560 -5.195 0.667 1.00 91.69 119 GLY A N 1
ATOM 917 C CA . GLY A 1 119 ? 11.280 -6.356 0.149 1.00 91.69 119 GLY A CA 1
ATOM 918 C C . GLY A 1 119 ? 10.397 -7.229 -0.745 1.00 91.69 119 GLY A C 1
ATOM 919 O O . GLY A 1 119 ? 10.806 -7.610 -1.839 1.00 91.69 119 GLY A O 1
ATOM 920 N N . SER A 1 120 ? 9.152 -7.492 -0.329 1.00 92.69 120 SER A N 1
ATOM 921 C CA . SER A 1 120 ? 8.210 -8.253 -1.160 1.00 92.69 120 SER A CA 1
ATOM 922 C C . SER A 1 120 ? 7.798 -7.507 -2.432 1.00 92.69 120 SER A C 1
ATOM 924 O O . SER A 1 120 ? 7.675 -8.143 -3.474 1.00 92.69 120 SER A O 1
ATOM 926 N N . MET A 1 121 ? 7.659 -6.179 -2.390 1.00 88.69 121 MET A N 1
ATOM 927 C CA . MET A 1 121 ? 7.413 -5.346 -3.573 1.00 88.69 121 MET A CA 1
ATOM 928 C C . MET A 1 121 ? 8.545 -5.450 -4.599 1.00 88.69 121 MET A C 1
ATOM 930 O O . MET A 1 121 ? 8.275 -5.730 -5.766 1.00 88.69 121 MET A O 1
ATOM 934 N N . PHE A 1 122 ? 9.805 -5.310 -4.173 1.00 87.06 122 PHE A N 1
ATOM 935 C CA . PHE A 1 122 ? 10.960 -5.512 -5.054 1.00 87.06 122 PHE A CA 1
ATOM 936 C C . PHE A 1 122 ? 10.945 -6.903 -5.692 1.00 87.06 122 PHE A C 1
ATOM 938 O O . PHE A 1 122 ? 11.094 -7.018 -6.908 1.00 87.06 122 PHE A O 1
ATOM 945 N N . CYS A 1 123 ? 10.703 -7.950 -4.898 1.00 88.88 123 CYS A N 1
ATOM 946 C CA . CYS A 1 123 ? 10.610 -9.317 -5.403 1.00 88.88 123 CYS A CA 1
ATOM 947 C C . CYS A 1 123 ? 9.486 -9.478 -6.433 1.00 88.88 123 CYS A C 1
ATOM 949 O O . CYS A 1 123 ? 9.730 -10.001 -7.519 1.00 88.88 123 CYS A O 1
ATOM 951 N N . TRP A 1 124 ? 8.265 -9.032 -6.127 1.00 88.31 124 TRP A N 1
ATOM 952 C CA . TRP A 1 124 ? 7.122 -9.222 -7.020 1.00 88.31 124 TRP A CA 1
ATOM 953 C C . TRP A 1 124 ? 7.245 -8.432 -8.318 1.00 88.31 124 TRP A C 1
ATOM 955 O O . TRP A 1 124 ? 6.986 -8.990 -9.383 1.00 88.31 124 TRP A O 1
ATOM 965 N N . CYS A 1 125 ? 7.688 -7.176 -8.252 1.00 83.69 125 CYS A N 1
ATOM 966 C CA . CYS A 1 125 ? 7.921 -6.357 -9.439 1.00 83.69 125 CYS A CA 1
ATOM 967 C C . CYS A 1 125 ? 9.022 -6.955 -10.321 1.00 83.69 125 CYS A C 1
ATOM 969 O O . CYS A 1 125 ? 8.848 -7.092 -11.531 1.00 83.69 125 CYS A O 1
ATOM 971 N N . ALA A 1 126 ? 10.135 -7.381 -9.723 1.00 82.69 126 ALA A N 1
ATOM 972 C CA . ALA A 1 126 ? 11.239 -7.962 -10.471 1.00 82.69 126 ALA A CA 1
ATOM 973 C C . ALA A 1 126 ? 10.865 -9.316 -11.103 1.00 82.69 126 ALA A C 1
ATOM 975 O O . ALA A 1 126 ? 11.160 -9.544 -12.277 1.00 82.69 126 ALA A O 1
ATOM 976 N N . LEU A 1 127 ? 10.144 -10.184 -10.382 1.00 81.75 127 LEU A N 1
ATOM 977 C CA . LEU A 1 127 ? 9.623 -11.441 -10.932 1.00 81.75 127 LEU A CA 1
ATOM 978 C C . LEU A 1 127 ? 8.617 -11.200 -12.066 1.00 81.75 127 LEU A C 1
ATOM 980 O O . LEU A 1 127 ? 8.677 -11.883 -13.086 1.00 81.75 127 LEU A O 1
ATOM 984 N N . ALA A 1 128 ? 7.731 -10.206 -11.935 1.00 77.94 128 ALA A N 1
ATOM 985 C CA . ALA A 1 128 ? 6.774 -9.840 -12.984 1.00 77.94 128 ALA A CA 1
ATOM 986 C C . ALA A 1 128 ? 7.453 -9.325 -14.271 1.00 77.94 128 ALA A C 1
ATOM 988 O O . ALA A 1 128 ? 6.863 -9.396 -15.354 1.00 77.94 128 ALA A O 1
ATOM 989 N N . ASN A 1 129 ? 8.695 -8.848 -14.157 1.00 77.19 129 ASN A N 1
ATOM 990 C CA . ASN A 1 129 ? 9.546 -8.428 -15.270 1.00 77.19 129 ASN A CA 1
ATOM 991 C C . ASN A 1 129 ? 10.535 -9.514 -15.730 1.00 77.19 129 ASN A C 1
ATOM 993 O O . ASN A 1 129 ? 11.363 -9.252 -16.597 1.00 77.19 129 ASN A O 1
ATOM 997 N N . GLY A 1 130 ? 10.459 -10.730 -15.179 1.00 79.50 130 GLY A N 1
ATOM 998 C CA . GLY A 1 130 ? 11.313 -11.850 -15.580 1.00 79.50 130 GLY A CA 1
ATOM 999 C C . GLY A 1 130 ? 12.750 -11.782 -15.054 1.00 79.50 130 GLY A C 1
ATOM 1000 O O . GLY A 1 130 ? 13.630 -12.437 -15.612 1.00 79.50 130 GLY A O 1
ATOM 1001 N N . ALA A 1 131 ? 13.014 -11.011 -13.995 1.00 79.81 131 ALA A N 1
ATOM 1002 C CA . ALA A 1 131 ? 14.338 -10.938 -13.385 1.00 79.81 131 ALA A CA 1
ATOM 1003 C C . ALA A 1 131 ? 14.750 -12.274 -12.738 1.00 79.81 131 ALA A C 1
ATOM 1005 O O . ALA A 1 131 ? 13.932 -13.007 -12.178 1.00 79.81 131 ALA A O 1
ATOM 1006 N N . SER A 1 132 ? 16.051 -12.569 -12.767 1.00 82.44 132 SER A N 1
ATOM 1007 C CA . SER A 1 132 ? 16.624 -13.736 -12.095 1.00 82.44 132 SER A CA 1
ATOM 1008 C C . SER A 1 132 ? 16.774 -13.497 -10.586 1.00 82.44 132 SER A C 1
ATOM 1010 O O . SER A 1 132 ? 16.979 -12.368 -10.142 1.00 82.44 132 SER A O 1
ATOM 1012 N N . LEU A 1 133 ? 16.735 -14.562 -9.775 1.00 83.94 133 LEU A N 1
ATOM 1013 C CA . LEU A 1 133 ? 16.916 -14.452 -8.317 1.00 83.94 133 LEU A CA 1
ATOM 1014 C C . LEU A 1 133 ? 18.216 -13.725 -7.903 1.00 83.94 133 LEU A C 1
ATOM 1016 O O . LEU A 1 133 ? 18.155 -12.923 -6.970 1.00 83.94 133 LEU A O 1
ATOM 1020 N N . PRO A 1 134 ? 19.373 -13.930 -8.570 1.00 85.31 134 PRO A N 1
ATOM 1021 C CA . PRO A 1 134 ? 20.578 -13.155 -8.273 1.00 85.31 134 PRO A CA 1
ATOM 1022 C C . PRO A 1 134 ? 20.414 -11.649 -8.513 1.00 85.31 134 PRO A C 1
ATOM 1024 O O . PRO A 1 134 ? 20.887 -10.860 -7.700 1.00 85.31 134 PRO A O 1
ATOM 1027 N N . ALA A 1 135 ? 19.714 -11.245 -9.580 1.00 81.12 135 ALA A N 1
ATOM 1028 C CA . ALA A 1 135 ? 19.454 -9.834 -9.868 1.00 81.12 135 ALA A CA 1
ATOM 1029 C C . ALA A 1 135 ? 18.522 -9.203 -8.820 1.00 81.12 135 ALA A C 1
ATOM 1031 O O . ALA A 1 135 ? 18.765 -8.089 -8.364 1.00 81.12 135 ALA A O 1
ATOM 1032 N N . ILE A 1 136 ? 17.499 -9.945 -8.379 1.00 83.75 136 ILE A N 1
ATOM 1033 C CA . ILE A 1 136 ? 16.607 -9.518 -7.289 1.00 83.75 136 ILE A CA 1
ATOM 1034 C C . ILE A 1 136 ? 17.405 -9.296 -6.006 1.00 83.75 136 ILE A C 1
ATOM 1036 O O . ILE A 1 136 ? 17.237 -8.276 -5.342 1.00 83.75 136 ILE A O 1
ATOM 1040 N N . ARG A 1 137 ? 18.295 -10.236 -5.667 1.00 86.38 137 ARG A N 1
ATOM 1041 C CA . ARG A 1 137 ? 19.142 -10.127 -4.479 1.00 86.38 137 ARG A CA 1
ATOM 1042 C C . ARG A 1 137 ? 20.048 -8.901 -4.533 1.00 86.38 137 ARG A C 1
ATOM 1044 O O . ARG A 1 137 ? 20.083 -8.162 -3.560 1.00 86.38 137 ARG A O 1
ATOM 1051 N N . ALA A 1 138 ? 20.727 -8.673 -5.656 1.00 86.50 138 ALA A N 1
ATOM 1052 C CA . ALA A 1 138 ? 21.591 -7.507 -5.819 1.00 86.50 138 ALA A CA 1
ATOM 1053 C C . ALA A 1 138 ? 20.819 -6.193 -5.604 1.00 86.50 138 ALA A C 1
ATOM 1055 O O . ALA A 1 138 ? 21.260 -5.345 -4.836 1.00 86.50 138 ALA A O 1
ATOM 1056 N N . LYS A 1 139 ? 19.619 -6.073 -6.191 1.00 83.88 139 LYS A N 1
ATOM 1057 C CA . LYS A 1 139 ? 18.763 -4.889 -6.021 1.00 83.88 139 LYS A CA 1
ATOM 1058 C C . LYS A 1 139 ? 18.289 -4.709 -4.577 1.00 83.88 139 LYS A C 1
ATOM 1060 O O . LYS A 1 139 ? 18.255 -3.589 -4.082 1.00 83.88 139 LYS A O 1
ATOM 1065 N N . LEU A 1 140 ? 17.948 -5.793 -3.876 1.00 87.88 140 LEU A N 1
ATOM 1066 C CA . LEU A 1 140 ? 17.609 -5.728 -2.450 1.00 87.88 140 LEU A CA 1
ATOM 1067 C C . LEU A 1 140 ? 18.802 -5.274 -1.600 1.00 87.88 140 LEU A C 1
ATOM 1069 O O . LEU A 1 140 ? 18.627 -4.420 -0.736 1.00 87.88 140 LEU A O 1
ATOM 1073 N N . ASP A 1 141 ? 19.995 -5.815 -1.848 1.00 89.00 141 ASP A N 1
ATOM 1074 C CA . ASP A 1 141 ? 21.206 -5.457 -1.102 1.00 89.00 141 ASP A CA 1
ATOM 1075 C C . ASP A 1 141 ? 21.581 -3.973 -1.309 1.00 89.00 141 ASP A C 1
ATOM 1077 O O . ASP A 1 141 ? 22.089 -3.328 -0.391 1.00 89.00 141 ASP A O 1
ATOM 1081 N N . GLU A 1 142 ? 21.278 -3.416 -2.483 1.00 88.56 142 GLU A N 1
ATOM 1082 C CA . GLU A 1 142 ? 21.560 -2.023 -2.842 1.00 88.56 142 GLU A CA 1
ATOM 1083 C C . GLU A 1 142 ? 20.478 -1.030 -2.375 1.00 88.56 142 GLU A C 1
ATOM 1085 O O . GLU A 1 142 ? 20.790 0.010 -1.791 1.00 88.56 142 GLU A O 1
ATOM 1090 N N . GLU A 1 143 ? 19.196 -1.335 -2.600 1.00 87.88 143 GLU A N 1
ATOM 1091 C CA . GLU A 1 143 ? 18.109 -0.348 -2.502 1.00 87.88 143 GLU A CA 1
ATOM 1092 C C . GLU A 1 143 ? 17.171 -0.550 -1.303 1.00 87.88 143 GLU A C 1
ATOM 1094 O O . GLU A 1 143 ? 16.428 0.370 -0.942 1.00 87.88 143 GLU A O 1
ATOM 1099 N N . LEU A 1 144 ? 17.159 -1.724 -0.655 1.00 89.00 144 LEU A N 1
ATOM 1100 C CA . LEU A 1 144 ? 16.159 -2.021 0.381 1.00 89.00 144 LEU A CA 1
ATOM 1101 C C . LEU A 1 144 ? 16.265 -1.058 1.565 1.00 89.00 144 LEU A C 1
ATOM 1103 O O . LEU A 1 144 ? 15.253 -0.536 2.032 1.00 89.00 144 LEU A O 1
ATOM 1107 N N . PHE A 1 145 ? 17.482 -0.813 2.052 1.00 92.38 145 PHE A N 1
ATOM 1108 C CA . PHE A 1 145 ? 17.699 0.011 3.239 1.00 92.38 145 PHE A CA 1
ATOM 1109 C C . PHE A 1 145 ? 17.383 1.489 2.988 1.00 92.38 145 PHE A C 1
ATOM 1111 O O . PHE A 1 145 ? 16.724 2.128 3.812 1.00 92.38 145 PHE A O 1
ATOM 1118 N N . SER A 1 146 ? 17.813 2.029 1.845 1.00 91.31 146 SER A N 1
ATOM 1119 C CA . SER A 1 146 ? 17.551 3.421 1.467 1.00 91.31 146 SER A CA 1
ATOM 1120 C C . SER A 1 146 ? 16.056 3.651 1.226 1.00 91.31 146 SER A C 1
ATOM 1122 O O . SER A 1 146 ? 15.485 4.601 1.769 1.00 91.31 146 SER A O 1
ATOM 1124 N N . THR A 1 147 ? 15.395 2.732 0.514 1.00 90.75 147 THR A N 1
ATOM 1125 C CA . THR A 1 147 ? 13.945 2.780 0.271 1.00 90.75 147 THR A CA 1
ATOM 1126 C C . THR A 1 147 ? 13.160 2.648 1.573 1.00 90.75 147 THR A C 1
ATOM 1128 O O . THR A 1 147 ? 12.191 3.377 1.789 1.00 90.75 147 THR A O 1
ATOM 1131 N N . TRP A 1 148 ? 13.589 1.770 2.484 1.00 93.56 148 TRP A N 1
ATOM 1132 C CA . TRP A 1 148 ? 12.987 1.646 3.810 1.00 93.56 148 TRP A CA 1
ATOM 1133 C C . TRP A 1 148 ? 13.118 2.936 4.621 1.00 93.56 148 TRP A C 1
ATOM 1135 O O . TRP A 1 148 ? 12.110 3.426 5.129 1.00 93.56 148 TRP A O 1
ATOM 1145 N N . CYS A 1 149 ? 14.301 3.551 4.673 1.00 93.25 149 CYS A N 1
ATOM 1146 C CA . CYS A 1 149 ? 14.484 4.836 5.351 1.00 93.25 149 CYS A CA 1
ATOM 1147 C C . CYS A 1 149 ? 13.553 5.922 4.791 1.00 93.25 149 CYS A C 1
ATOM 1149 O O . CYS A 1 149 ? 12.912 6.641 5.558 1.00 93.25 149 CYS A O 1
ATOM 1151 N N . ALA A 1 150 ? 13.433 6.020 3.463 1.00 92.56 150 ALA A N 1
ATOM 1152 C CA . ALA A 1 150 ? 12.507 6.951 2.820 1.00 92.56 150 ALA A CA 1
ATOM 1153 C C . ALA A 1 150 ? 11.044 6.637 3.174 1.00 92.56 150 ALA A C 1
ATOM 1155 O O . ALA A 1 150 ? 10.263 7.544 3.470 1.00 92.56 150 ALA A O 1
ATOM 1156 N N . SER A 1 151 ? 10.687 5.351 3.219 1.00 93.56 151 SER A N 1
ATOM 1157 C CA . SER A 1 151 ? 9.339 4.908 3.574 1.00 93.56 151 SER A CA 1
ATOM 1158 C C . SER A 1 151 ? 8.959 5.316 4.995 1.00 93.56 151 SER A C 1
ATOM 1160 O O . SER A 1 151 ? 7.819 5.709 5.217 1.00 93.56 151 SER A O 1
ATOM 1162 N N . VAL A 1 152 ? 9.906 5.305 5.942 1.00 94.56 152 VAL A N 1
ATOM 1163 C CA . VAL A 1 152 ? 9.630 5.662 7.339 1.00 94.56 152 VAL A CA 1
ATOM 1164 C C . VAL A 1 152 ? 9.153 7.108 7.451 1.00 94.56 152 VAL A C 1
ATOM 1166 O O . VAL A 1 152 ? 8.197 7.393 8.172 1.00 94.56 152 VAL A O 1
ATOM 1169 N N . TRP A 1 153 ? 9.749 8.020 6.682 1.00 94.44 153 TRP A N 1
ATOM 1170 C CA . TRP A 1 153 ? 9.348 9.429 6.670 1.00 94.44 153 TRP A CA 1
ATOM 1171 C C . TRP A 1 153 ? 7.934 9.659 6.135 1.00 94.44 153 TRP A C 1
ATOM 1173 O O . TRP A 1 153 ? 7.257 10.588 6.573 1.00 94.44 153 TRP A O 1
ATOM 1183 N N . VAL A 1 154 ? 7.476 8.806 5.220 1.00 93.25 154 VAL A N 1
ATOM 1184 C CA . VAL A 1 154 ? 6.128 8.882 4.646 1.00 93.25 154 VAL A CA 1
ATOM 1185 C C . VAL A 1 154 ? 5.117 8.179 5.546 1.00 93.25 154 VAL A C 1
ATOM 1187 O O . VAL A 1 154 ? 4.068 8.734 5.873 1.00 93.25 154 VAL A O 1
ATOM 1190 N N . TRP A 1 155 ? 5.428 6.956 5.962 1.00 95.06 155 TRP A N 1
ATOM 1191 C CA . TRP A 1 155 ? 4.462 6.058 6.575 1.00 95.06 155 TRP A CA 1
ATOM 1192 C C . TRP A 1 155 ? 4.364 6.209 8.086 1.00 95.06 155 TRP A C 1
ATOM 1194 O O . TRP A 1 155 ? 3.272 6.009 8.608 1.00 95.06 155 TRP A O 1
ATOM 1204 N N . ALA A 1 156 ? 5.408 6.637 8.804 1.00 95.56 156 ALA A N 1
ATOM 1205 C CA . ALA A 1 156 ? 5.301 6.818 10.252 1.00 95.56 156 ALA A CA 1
ATOM 1206 C C . ALA A 1 156 ? 4.231 7.861 10.656 1.00 95.56 156 ALA A C 1
ATOM 1208 O O . ALA A 1 156 ? 3.375 7.532 11.485 1.00 95.56 156 ALA A O 1
ATOM 1209 N N . PRO A 1 157 ? 4.171 9.073 10.057 1.00 96.56 157 PRO A N 1
ATOM 1210 C CA . PRO A 1 157 ? 3.107 10.039 10.352 1.00 96.56 157 PRO A CA 1
ATOM 1211 C C . PRO A 1 157 ? 1.715 9.513 9.985 1.00 96.56 157 PRO A C 1
ATOM 1213 O O . PRO A 1 157 ? 0.752 9.675 10.738 1.00 96.56 157 PRO A O 1
ATOM 1216 N N . VAL A 1 158 ? 1.613 8.841 8.837 1.00 96.56 158 VAL A N 1
ATOM 1217 C CA . VAL A 1 158 ? 0.360 8.265 8.337 1.00 96.56 158 VAL A CA 1
ATOM 1218 C C . VAL A 1 158 ? -0.117 7.147 9.257 1.00 96.56 158 VAL A C 1
ATOM 1220 O O . VAL A 1 158 ? -1.303 7.063 9.565 1.00 96.56 158 VAL A O 1
ATOM 1223 N N . GLN A 1 159 ? 0.791 6.318 9.763 1.00 95.69 159 GLN A N 1
ATOM 1224 C CA . GLN A 1 159 ? 0.471 5.242 10.688 1.00 95.69 159 GLN A CA 1
ATOM 1225 C C . GLN A 1 159 ? 0.008 5.783 12.040 1.00 95.69 159 GLN A C 1
ATOM 1227 O O . GLN A 1 159 ? -0.984 5.291 12.577 1.00 95.69 159 GLN A O 1
ATOM 1232 N N . VAL A 1 160 ? 0.646 6.835 12.563 1.00 95.75 160 VAL A N 1
ATOM 1233 C CA . VAL A 1 160 ? 0.169 7.526 13.773 1.00 95.75 160 VAL A CA 1
ATOM 1234 C C . VAL A 1 160 ? -1.257 8.037 13.572 1.00 95.75 160 VAL A C 1
ATOM 1236 O O . VAL A 1 160 ? -2.124 7.748 14.395 1.00 95.75 160 VAL A O 1
ATOM 1239 N N . LEU A 1 161 ? -1.531 8.720 12.455 1.00 96.06 161 LEU A N 1
ATOM 1240 C CA . LEU A 1 161 ? -2.873 9.204 12.126 1.00 96.06 161 LEU A CA 1
ATOM 1241 C C . LEU A 1 161 ? -3.883 8.047 12.051 1.00 96.06 161 LEU A C 1
ATOM 1243 O O . LEU A 1 161 ? -4.940 8.085 12.681 1.00 96.06 161 LEU A O 1
ATOM 1247 N N . GLN A 1 162 ? -3.550 6.986 11.318 1.00 95.50 162 GLN A N 1
ATOM 1248 C CA . GLN A 1 162 ? -4.436 5.839 11.136 1.00 95.50 162 GLN A CA 1
ATOM 1249 C C . GLN A 1 162 ? -4.774 5.137 12.455 1.00 95.50 162 GLN A C 1
ATOM 1251 O O . GLN A 1 162 ? -5.924 4.754 12.671 1.00 95.50 162 GLN A O 1
ATOM 1256 N N . GLN A 1 163 ? -3.791 4.975 13.339 1.00 93.06 163 GLN A N 1
ATOM 1257 C CA . GLN A 1 163 ? -3.968 4.291 14.619 1.00 93.06 163 GLN A CA 1
ATOM 1258 C C . GLN A 1 163 ? -4.650 5.174 15.673 1.00 93.06 163 GLN A C 1
ATOM 1260 O O . GLN A 1 163 ? -5.358 4.645 16.527 1.00 93.06 163 GLN A O 1
ATOM 1265 N N . ALA A 1 164 ? -4.473 6.497 15.603 1.00 92.88 164 ALA A N 1
ATOM 1266 C CA . ALA A 1 164 ? -5.059 7.435 16.557 1.00 92.88 164 ALA A CA 1
ATOM 1267 C C . ALA A 1 164 ? -6.522 7.782 16.248 1.00 92.88 164 ALA A C 1
ATOM 1269 O O . ALA A 1 164 ? -7.334 7.839 17.169 1.00 92.88 164 ALA A O 1
ATOM 1270 N N . VAL A 1 165 ? -6.860 8.039 14.975 1.00 94.44 165 VAL A N 1
ATOM 1271 C CA . VAL A 1 165 ? -8.161 8.642 14.619 1.00 94.44 165 VAL A CA 1
ATOM 1272 C C . VAL A 1 165 ? -8.967 7.873 13.577 1.00 94.44 165 VAL A C 1
ATOM 1274 O O . VAL A 1 165 ? -10.181 8.053 13.503 1.00 94.44 165 VAL A O 1
ATOM 1277 N N . VAL A 1 166 ? -8.340 7.023 12.758 1.00 94.69 166 VAL A N 1
ATOM 1278 C CA . VAL A 1 166 ? -9.036 6.370 11.639 1.00 94.69 166 VAL A CA 1
ATOM 1279 C C . VAL A 1 166 ? -9.647 5.034 12.083 1.00 94.69 166 VAL A C 1
ATOM 1281 O O . VAL A 1 166 ? -8.915 4.140 12.524 1.00 94.69 166 VAL A O 1
ATOM 1284 N N . PRO A 1 167 ? -10.968 4.830 11.904 1.00 93.81 167 PRO A N 1
ATOM 1285 C CA . PRO A 1 167 ? -11.603 3.542 12.163 1.00 93.81 167 PRO A CA 1
ATOM 1286 C C . PRO A 1 167 ? -10.997 2.420 11.312 1.00 93.81 167 PRO A C 1
ATOM 1288 O O . PRO A 1 167 ? -10.700 2.615 10.130 1.00 93.81 167 PRO A O 1
ATOM 1291 N N . LEU A 1 168 ? -10.867 1.223 11.890 1.00 93.50 168 LEU A N 1
ATOM 1292 C CA . LEU A 1 168 ? -10.193 0.066 11.285 1.00 93.50 168 LEU A CA 1
ATOM 1293 C C . LEU A 1 168 ? -10.648 -0.235 9.845 1.00 93.50 168 LEU A C 1
ATOM 1295 O O . LEU A 1 168 ? -9.833 -0.558 8.978 1.00 93.50 168 LEU A O 1
ATOM 1299 N N . GLN A 1 169 ? -11.944 -0.107 9.559 1.00 93.25 169 GLN A N 1
ATOM 1300 C CA . GLN A 1 169 ? -12.507 -0.377 8.238 1.00 93.25 169 GLN A CA 1
ATOM 1301 C C . GLN A 1 169 ? -12.007 0.579 7.142 1.00 93.25 169 GLN A C 1
ATOM 1303 O O . GLN A 1 169 ? -11.954 0.171 5.982 1.00 93.25 169 GLN A O 1
ATOM 1308 N N . TYR A 1 170 ? -11.590 1.798 7.500 1.00 95.00 170 TYR A N 1
ATOM 1309 C CA . TYR A 1 170 ? -11.166 2.841 6.560 1.00 95.00 170 TYR A CA 1
ATOM 1310 C C . TYR A 1 170 ? -9.651 2.982 6.423 1.00 95.00 170 TYR A C 1
ATOM 1312 O O . TYR A 1 170 ? -9.199 3.669 5.512 1.00 95.00 170 TYR A O 1
ATOM 1320 N N . ARG A 1 171 ? -8.851 2.321 7.268 1.00 96.19 171 ARG A N 1
ATOM 1321 C CA . ARG A 1 171 ? -7.384 2.462 7.241 1.00 96.19 171 ARG A CA 1
ATOM 1322 C C . ARG A 1 171 ? -6.780 2.105 5.886 1.00 96.19 171 ARG A C 1
ATOM 1324 O O . ARG A 1 171 ? -6.033 2.894 5.334 1.00 96.19 171 ARG A O 1
ATOM 1331 N N . VAL A 1 172 ? -7.212 1.012 5.254 1.00 96.19 172 VAL A N 1
ATOM 1332 C CA . VAL A 1 172 ? -6.735 0.686 3.893 1.00 96.19 172 VAL A CA 1
ATOM 1333 C C . VAL A 1 172 ? -7.123 1.759 2.868 1.00 96.19 172 VAL A C 1
ATOM 1335 O O . VAL A 1 172 ? -6.335 2.062 1.983 1.00 96.19 172 VAL A O 1
ATOM 1338 N N . ALA A 1 173 ? -8.291 2.394 3.004 1.00 95.19 173 ALA A N 1
ATOM 1339 C CA . ALA A 1 173 ? -8.675 3.490 2.113 1.00 95.19 173 ALA A CA 1
ATOM 1340 C C . ALA A 1 173 ? -7.764 4.714 2.300 1.00 95.19 173 ALA A C 1
ATOM 1342 O O . ALA A 1 173 ? -7.319 5.295 1.317 1.00 95.19 173 ALA A O 1
ATOM 1343 N N . VAL A 1 174 ? -7.444 5.071 3.549 1.00 96.38 174 VAL A N 1
ATOM 1344 C CA . VAL A 1 174 ? -6.487 6.145 3.866 1.00 96.38 174 VAL A CA 1
ATOM 1345 C C . VAL A 1 174 ? -5.086 5.799 3.365 1.00 96.38 174 VAL A C 1
ATOM 1347 O O . VAL A 1 174 ? -4.434 6.647 2.763 1.00 96.38 174 VAL A O 1
ATOM 1350 N N . SER A 1 175 ? -4.653 4.549 3.548 1.00 96.62 175 SER A N 1
ATOM 1351 C CA . SER A 1 175 ? -3.389 4.047 3.006 1.00 96.62 175 SER A CA 1
ATOM 1352 C C . SER A 1 175 ? -3.347 4.217 1.489 1.00 96.62 175 SER A C 1
ATOM 1354 O O . SER A 1 175 ? -2.405 4.816 0.995 1.00 96.62 175 SER A O 1
ATOM 1356 N N . ASN A 1 176 ? -4.402 3.818 0.768 1.00 97.25 176 ASN A N 1
ATOM 1357 C CA . ASN A 1 176 ? -4.501 3.956 -0.689 1.00 97.25 176 ASN A CA 1
ATOM 1358 C C . ASN A 1 176 ? -4.357 5.417 -1.172 1.00 97.25 176 ASN A C 1
ATOM 1360 O O . ASN A 1 176 ? -3.758 5.657 -2.216 1.00 97.25 176 ASN A O 1
ATOM 1364 N N . LEU A 1 177 ? -4.845 6.407 -0.413 1.00 96.94 177 LEU A N 1
ATOM 1365 C CA . LEU A 1 177 ? -4.692 7.826 -0.777 1.00 96.94 177 LEU A CA 1
ATOM 1366 C C . LEU A 1 177 ? -3.228 8.283 -0.765 1.00 96.94 177 LEU A C 1
ATOM 1368 O O . LEU A 1 177 ? -2.807 9.027 -1.646 1.00 96.94 177 LEU A O 1
ATOM 1372 N N . VAL A 1 178 ? -2.456 7.842 0.229 1.00 97.19 178 VAL A N 1
ATOM 1373 C CA . VAL A 1 178 ? -1.020 8.151 0.328 1.00 97.19 178 VAL A CA 1
ATOM 1374 C C . VAL A 1 178 ? -0.223 7.296 -0.657 1.00 97.19 178 VAL A C 1
ATOM 1376 O O . VAL A 1 178 ? 0.655 7.802 -1.359 1.00 97.19 178 VAL A O 1
ATOM 1379 N N . SER A 1 179 ? -0.591 6.019 -0.753 1.00 95.56 179 SER A N 1
ATOM 1380 C CA . SER A 1 179 ? -0.046 5.035 -1.684 1.00 95.56 179 SER A CA 1
ATOM 1381 C C . SER A 1 179 ? -0.070 5.522 -3.118 1.00 95.56 179 SER A C 1
ATOM 1383 O O . SER A 1 179 ? 0.909 5.322 -3.814 1.00 95.56 179 SER A O 1
ATOM 1385 N N . TYR A 1 180 ? -1.107 6.242 -3.555 1.00 97.31 180 TYR A N 1
ATOM 1386 C CA . TYR A 1 180 ? -1.122 6.788 -4.911 1.00 97.31 180 TYR A CA 1
ATOM 1387 C C . TYR A 1 180 ? 0.191 7.514 -5.271 1.00 97.31 180 TYR A C 1
ATOM 1389 O O . TYR A 1 180 ? 0.787 7.240 -6.314 1.00 97.31 180 TYR A O 1
ATOM 1397 N N . PHE A 1 181 ? 0.689 8.375 -4.378 1.00 95.94 181 PHE A N 1
ATOM 1398 C CA . PHE A 1 181 ? 1.929 9.128 -4.580 1.00 95.94 181 PHE A CA 1
ATOM 1399 C C . PHE A 1 181 ? 3.177 8.282 -4.310 1.00 95.94 181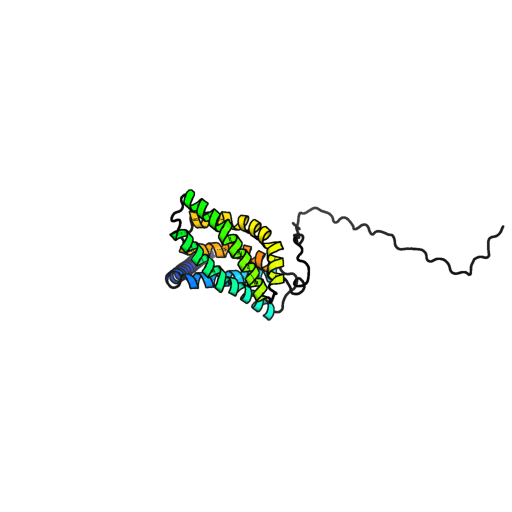 PHE A C 1
ATOM 1401 O O . PHE A 1 181 ? 4.112 8.293 -5.110 1.00 95.94 181 PHE A O 1
ATOM 1408 N N . TRP A 1 182 ? 3.186 7.536 -3.203 1.00 94.56 182 TRP A N 1
ATOM 1409 C CA . TRP A 1 182 ? 4.319 6.689 -2.823 1.00 94.56 182 TRP A CA 1
ATOM 1410 C C . TRP A 1 182 ? 4.593 5.590 -3.857 1.00 94.56 182 TRP A C 1
ATOM 1412 O O . TRP A 1 182 ? 5.728 5.394 -4.277 1.00 94.56 182 TRP A O 1
ATOM 1422 N N . ASP A 1 183 ? 3.549 4.924 -4.335 1.00 94.75 183 ASP A N 1
ATOM 1423 C CA . ASP A 1 183 ? 3.644 3.833 -5.299 1.00 94.75 183 ASP A CA 1
ATOM 1424 C C . ASP A 1 183 ? 3.884 4.350 -6.729 1.00 94.75 183 ASP A C 1
ATOM 1426 O O . ASP A 1 183 ? 4.430 3.620 -7.551 1.00 94.75 183 ASP A O 1
ATOM 1430 N N . THR A 1 184 ? 3.579 5.625 -7.022 1.00 94.12 184 THR A N 1
ATOM 1431 C CA . THR A 1 184 ? 4.066 6.288 -8.252 1.00 94.12 184 THR A CA 1
ATOM 1432 C C . THR A 1 184 ? 5.590 6.403 -8.202 1.00 94.12 184 THR A C 1
ATOM 1434 O O . THR A 1 184 ? 6.273 6.046 -9.159 1.00 94.12 184 THR A O 1
ATOM 1437 N N . TYR A 1 185 ? 6.136 6.847 -7.064 1.00 91.62 185 TYR A N 1
ATOM 1438 C CA . TYR A 1 185 ? 7.582 6.887 -6.846 1.00 91.62 185 TYR A CA 1
ATOM 1439 C C . TYR A 1 185 ? 8.206 5.486 -6.926 1.00 91.62 185 TYR A C 1
ATOM 1441 O O . TYR A 1 185 ? 9.192 5.308 -7.637 1.00 91.62 185 TYR A O 1
ATOM 1449 N N . LEU A 1 186 ? 7.615 4.478 -6.275 1.00 89.12 186 LEU A N 1
ATOM 1450 C CA . LEU A 1 186 ? 8.132 3.108 -6.338 1.00 89.12 186 LEU A CA 1
ATOM 1451 C C . LEU A 1 186 ? 8.056 2.506 -7.741 1.00 89.12 186 LEU A C 1
ATOM 1453 O O . LEU A 1 186 ? 8.989 1.816 -8.141 1.00 89.12 186 LEU A O 1
ATOM 1457 N N . SER A 1 187 ? 6.996 2.771 -8.509 1.00 90.56 187 SER A N 1
ATOM 1458 C CA . SER A 1 187 ? 6.899 2.296 -9.893 1.00 90.56 187 SER A CA 1
ATOM 1459 C C . SER A 1 187 ? 8.060 2.821 -10.750 1.00 90.56 187 SER A C 1
ATOM 1461 O O . SER A 1 187 ? 8.655 2.043 -11.495 1.00 90.56 187 SER A O 1
ATOM 1463 N N . LEU A 1 188 ? 8.465 4.086 -10.578 1.00 87.56 188 LEU A N 1
ATOM 1464 C CA . LEU A 1 188 ? 9.638 4.647 -11.266 1.00 87.56 188 LEU A CA 1
ATOM 1465 C C . LEU A 1 188 ? 10.952 3.925 -10.900 1.00 87.56 188 LEU A C 1
ATOM 1467 O O . LEU A 1 188 ? 11.836 3.822 -11.742 1.00 87.56 188 LEU A O 1
ATOM 1471 N N . GLN A 1 189 ? 11.082 3.410 -9.672 1.00 79.88 189 GLN A N 1
ATOM 1472 C CA . GLN A 1 189 ? 12.290 2.713 -9.188 1.00 79.88 189 GLN A CA 1
ATOM 1473 C C . GLN A 1 189 ? 12.305 1.210 -9.521 1.00 79.88 189 GLN A C 1
ATOM 1475 O O . GLN A 1 189 ? 13.353 0.601 -9.754 1.00 79.88 189 GLN A O 1
ATOM 1480 N N . MET A 1 190 ? 11.130 0.579 -9.490 1.00 79.81 190 MET A N 1
ATOM 1481 C CA . MET A 1 190 ? 10.972 -0.878 -9.555 1.00 79.81 190 MET A CA 1
ATOM 1482 C C . MET A 1 190 ? 10.598 -1.383 -10.951 1.00 79.81 190 MET A C 1
ATOM 1484 O O . MET A 1 190 ? 10.805 -2.562 -11.237 1.00 79.81 190 MET A O 1
ATOM 1488 N N . MET A 1 191 ? 10.052 -0.518 -11.812 1.00 74.75 191 MET A N 1
ATOM 1489 C CA . MET A 1 191 ? 9.571 -0.866 -13.155 1.00 74.75 191 MET A CA 1
ATOM 1490 C C . MET A 1 191 ? 10.213 0.031 -14.237 1.00 74.75 191 MET A C 1
ATOM 1492 O O . MET A 1 191 ? 9.490 0.682 -14.998 1.00 74.75 191 MET A O 1
ATOM 1496 N N . PRO A 1 192 ? 11.557 0.092 -14.331 1.00 67.69 192 PRO A N 1
ATOM 1497 C CA . PRO A 1 192 ? 12.239 1.028 -15.221 1.00 67.69 192 PRO A CA 1
ATOM 1498 C C . PRO A 1 192 ? 11.961 0.764 -16.713 1.00 67.69 192 PRO A C 1
ATOM 1500 O O . PRO A 1 192 ? 11.384 -0.254 -17.118 1.00 67.69 192 PRO A O 1
ATOM 1503 N N . ALA A 1 193 ? 12.333 1.725 -17.560 1.00 62.62 193 ALA A N 1
ATOM 1504 C CA . ALA A 1 193 ? 12.235 1.605 -19.014 1.00 62.62 193 ALA A CA 1
ATOM 1505 C C . ALA A 1 193 ? 13.128 0.472 -19.560 1.00 62.62 193 ALA A C 1
ATOM 1507 O O . ALA A 1 193 ? 14.158 0.166 -18.958 1.00 62.62 193 ALA A O 1
ATOM 1508 N N . PRO A 1 194 ? 12.796 -0.132 -20.721 1.00 59.50 194 PRO A N 1
ATOM 1509 C CA . PRO A 1 194 ? 13.616 -1.189 -21.321 1.00 59.50 194 PRO A CA 1
ATOM 1510 C C . PRO A 1 194 ? 15.087 -0.794 -21.535 1.00 59.50 194 PRO A C 1
ATOM 1512 O O . PRO A 1 194 ? 15.965 -1.642 -21.423 1.00 59.50 194 PRO A O 1
ATOM 1515 N N . ALA A 1 195 ? 15.363 0.489 -21.798 1.00 56.03 195 ALA A N 1
ATOM 1516 C CA . ALA A 1 195 ? 16.721 1.016 -21.958 1.00 56.03 195 ALA A CA 1
ATOM 1517 C C . ALA A 1 195 ? 17.529 1.051 -20.643 1.00 56.03 195 ALA A C 1
ATOM 1519 O O . ALA A 1 195 ? 18.747 0.904 -20.663 1.00 56.03 195 ALA A O 1
ATOM 1520 N N . GLU A 1 196 ? 16.850 1.204 -19.507 1.00 55.94 196 GLU A N 1
ATOM 1521 C CA . GLU A 1 196 ? 17.442 1.301 -18.165 1.00 55.94 196 GLU A CA 1
ATOM 1522 C C . GLU A 1 196 ? 17.623 -0.087 -17.522 1.00 55.94 196 GLU A C 1
ATOM 1524 O O . GLU A 1 196 ? 18.473 -0.273 -16.659 1.00 55.94 196 GLU A O 1
ATOM 1529 N N . ALA A 1 197 ? 16.878 -1.104 -17.975 1.00 56.41 197 ALA A N 1
ATOM 1530 C CA . ALA A 1 197 ? 16.916 -2.464 -17.426 1.00 56.41 197 ALA A CA 1
ATOM 1531 C C . ALA A 1 197 ? 18.276 -3.190 -17.581 1.00 56.41 197 ALA A C 1
ATOM 1533 O O . ALA A 1 197 ? 18.476 -4.243 -16.976 1.00 56.41 197 ALA A O 1
ATOM 1534 N N . GLY A 1 198 ? 19.198 -2.648 -18.387 1.00 49.50 198 GLY A N 1
ATOM 1535 C CA . GLY A 1 198 ? 20.564 -3.155 -18.573 1.00 49.50 198 GLY A CA 1
ATOM 1536 C C . GLY A 1 198 ? 21.677 -2.215 -18.091 1.00 49.50 198 GLY A C 1
ATOM 1537 O O . GLY A 1 198 ? 22.849 -2.561 -18.236 1.00 49.50 198 GLY A O 1
ATOM 1538 N N . ALA A 1 199 ? 21.340 -1.041 -17.549 1.00 48.44 199 ALA A N 1
ATOM 1539 C CA . ALA A 1 199 ? 22.306 -0.075 -17.036 1.00 48.44 199 ALA A CA 1
ATOM 1540 C C . ALA A 1 199 ? 22.437 -0.199 -15.503 1.00 48.44 199 ALA A C 1
ATOM 1542 O O . ALA A 1 199 ? 21.460 -0.544 -14.837 1.00 48.44 199 ALA A O 1
ATOM 1543 N N . PRO A 1 200 ? 23.620 0.073 -14.916 1.00 45.66 200 PRO A N 1
ATOM 1544 C CA . PRO A 1 200 ? 23.735 0.270 -13.474 1.00 45.66 200 PRO A CA 1
ATOM 1545 C C . PRO A 1 200 ? 22.775 1.386 -13.048 1.00 45.66 200 PRO A C 1
ATOM 1547 O O . PRO A 1 200 ? 22.826 2.477 -13.616 1.00 45.66 200 PRO A O 1
ATOM 1550 N N . VA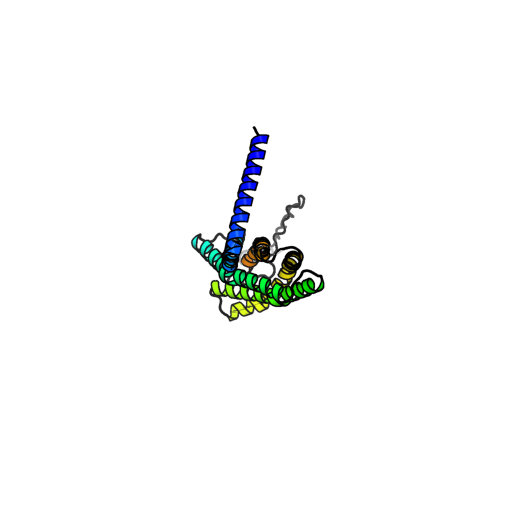L A 1 201 ? 21.900 1.104 -12.083 1.00 47.53 201 VAL A N 1
ATOM 1551 C CA . VAL A 1 201 ? 20.941 2.079 -11.553 1.00 47.53 201 VAL A CA 1
ATOM 1552 C C . VAL A 1 201 ? 21.733 3.226 -10.922 1.00 47.53 201 VAL A C 1
ATOM 1554 O O . VAL A 1 201 ? 22.514 3.004 -10.001 1.00 47.53 201 VAL A O 1
ATOM 1557 N N . ASP A 1 202 ? 21.584 4.451 -11.434 1.00 40.19 202 ASP A N 1
ATOM 1558 C CA . ASP A 1 202 ? 22.189 5.634 -10.811 1.00 40.19 202 ASP A CA 1
ATOM 1559 C C . ASP A 1 202 ? 21.452 5.915 -9.485 1.00 40.19 202 ASP A C 1
ATOM 1561 O O . ASP A 1 202 ? 20.248 6.199 -9.519 1.00 40.19 202 ASP A O 1
ATOM 1565 N N . PRO A 1 203 ? 22.124 5.867 -8.314 1.00 43.56 203 PRO A N 1
ATOM 1566 C CA . PRO A 1 203 ? 21.483 6.065 -7.010 1.00 43.56 203 PRO A CA 1
ATOM 1567 C C . PRO A 1 203 ? 20.856 7.455 -6.842 1.00 43.56 203 PRO A C 1
ATOM 1569 O O . PRO A 1 203 ? 20.085 7.686 -5.909 1.00 43.56 203 PRO A O 1
ATOM 1572 N N . PHE A 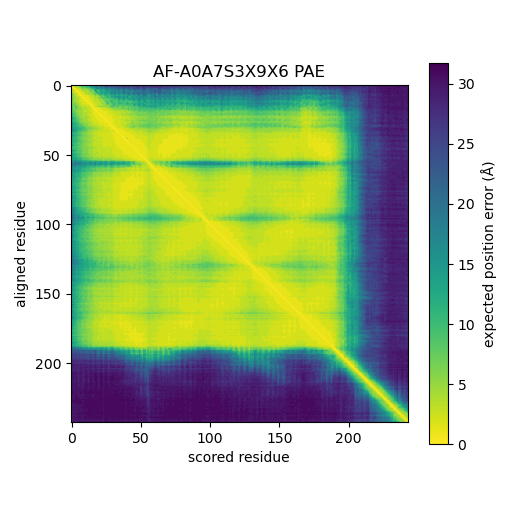1 204 ? 21.195 8.396 -7.728 1.00 42.91 204 PHE A N 1
ATOM 1573 C CA . PHE A 1 204 ? 20.622 9.730 -7.761 1.00 42.91 204 PHE A CA 1
ATOM 1574 C C . PHE A 1 204 ? 20.393 10.167 -9.211 1.00 42.91 204 PHE A C 1
ATOM 1576 O O . PHE A 1 204 ? 21.253 10.858 -9.769 1.00 42.91 204 PHE A O 1
ATOM 1583 N N . PRO A 1 205 ? 19.211 9.918 -9.816 1.00 41.62 205 PRO A N 1
ATOM 1584 C CA . PRO A 1 205 ? 18.815 10.729 -10.953 1.00 41.62 205 PRO A CA 1
ATOM 1585 C C . PRO A 1 205 ? 18.828 12.164 -10.441 1.00 41.62 205 PRO A C 1
ATOM 1587 O O . PRO A 1 205 ? 18.065 12.508 -9.534 1.00 41.62 205 PRO A O 1
ATOM 1590 N N . ARG A 1 206 ? 19.773 12.974 -10.940 1.00 39.06 206 ARG A N 1
ATOM 1591 C CA . ARG A 1 206 ? 19.880 14.397 -10.619 1.00 39.06 206 ARG A CA 1
ATOM 1592 C C . ARG A 1 206 ? 18.478 14.963 -10.789 1.00 39.06 206 ARG A C 1
ATOM 1594 O O . ARG A 1 206 ? 18.023 15.124 -11.920 1.00 39.06 206 ARG A O 1
ATOM 1601 N N . GLN A 1 207 ? 17.773 15.187 -9.677 1.00 36.22 207 GLN A N 1
ATOM 1602 C CA . GLN A 1 207 ? 16.459 15.802 -9.706 1.00 36.22 207 GLN A CA 1
ATOM 1603 C C . GLN A 1 207 ? 16.648 17.070 -10.523 1.00 36.22 207 GLN A C 1
ATOM 1605 O O . GLN A 1 207 ? 17.508 17.891 -10.189 1.00 36.22 207 GLN A O 1
ATOM 1610 N N . ALA A 1 208 ? 15.915 17.194 -11.627 1.00 35.72 208 ALA A N 1
ATOM 1611 C CA . ALA A 1 208 ? 15.828 18.430 -12.376 1.00 35.72 208 ALA A CA 1
ATOM 1612 C C . ALA A 1 208 ? 15.105 19.453 -11.488 1.00 35.72 208 ALA A C 1
ATOM 1614 O O . ALA A 1 208 ? 13.931 19.767 -11.662 1.00 35.72 208 ALA A O 1
ATOM 1615 N N . ALA A 1 209 ? 15.819 19.940 -10.476 1.00 34.03 209 ALA A N 1
ATOM 1616 C CA . ALA A 1 209 ? 15.514 21.137 -9.737 1.00 34.03 209 ALA A CA 1
ATOM 1617 C C . ALA A 1 209 ? 15.739 22.314 -10.684 1.00 34.03 209 ALA A C 1
ATOM 1619 O O . ALA A 1 209 ? 16.780 22.959 -10.701 1.00 34.03 209 ALA A O 1
ATOM 1620 N N . THR A 1 210 ? 14.724 22.570 -11.490 1.00 34.44 210 THR A N 1
ATOM 1621 C CA . THR A 1 210 ? 14.406 23.887 -12.027 1.00 34.44 210 THR A CA 1
ATOM 1622 C C . THR A 1 210 ? 12.885 23.972 -11.881 1.00 34.44 210 THR A C 1
ATOM 1624 O O . THR A 1 210 ? 12.159 23.502 -12.743 1.00 34.44 210 THR A O 1
ATOM 1627 N N . ALA A 1 211 ? 12.301 24.415 -10.762 1.00 32.00 211 ALA A N 1
ATOM 1628 C CA . ALA A 1 211 ? 12.617 25.661 -10.072 1.00 32.00 211 ALA A CA 1
ATOM 1629 C C . ALA A 1 211 ? 12.962 26.736 -11.107 1.00 32.00 211 ALA A C 1
ATOM 1631 O O . ALA A 1 211 ? 14.100 27.177 -11.237 1.00 32.00 211 ALA A O 1
ATOM 1632 N N . ALA A 1 212 ? 11.951 27.111 -11.892 1.00 36.00 212 ALA A N 1
ATOM 1633 C CA . ALA A 1 212 ? 11.887 28.430 -12.488 1.00 36.00 212 ALA A CA 1
ATOM 1634 C C . ALA A 1 212 ? 11.949 29.463 -11.348 1.00 36.00 212 ALA A C 1
ATOM 1636 O O . ALA A 1 212 ? 10.931 29.864 -10.792 1.00 36.00 212 ALA A O 1
ATOM 1637 N N . ALA A 1 213 ? 13.165 29.840 -10.959 1.00 29.55 213 ALA A N 1
ATOM 1638 C CA . ALA A 1 213 ? 13.436 31.060 -10.223 1.00 29.55 213 ALA A CA 1
ATOM 1639 C C . ALA A 1 213 ? 13.816 32.133 -11.261 1.00 29.55 213 ALA A C 1
ATOM 1641 O O . ALA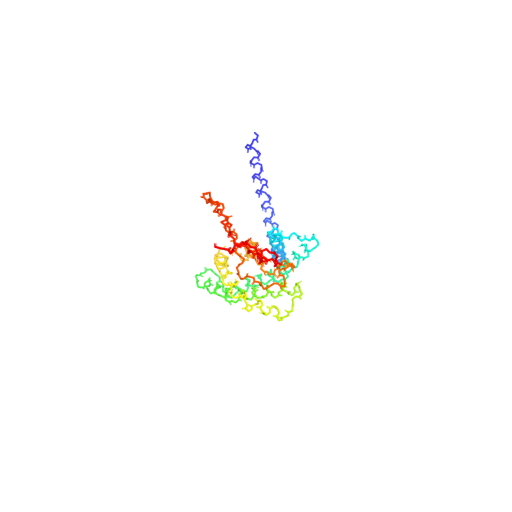 A 1 213 ? 14.733 31.911 -12.060 1.00 29.55 213 ALA A O 1
ATOM 1642 N N . PRO A 1 214 ? 13.111 33.273 -11.315 1.00 35.75 214 PRO A N 1
ATOM 1643 C CA . PRO A 1 214 ? 13.402 34.327 -12.273 1.00 35.75 214 PRO A CA 1
ATOM 1644 C C . PRO A 1 214 ? 14.710 35.018 -11.871 1.00 35.75 214 PRO A C 1
ATOM 1646 O O . PRO A 1 214 ? 14.800 35.571 -10.779 1.00 35.75 214 PRO A O 1
ATOM 1649 N N . GLY A 1 215 ? 15.725 35.000 -12.742 1.00 41.47 215 GLY A N 1
ATOM 1650 C CA . GLY A 1 215 ? 16.885 35.891 -12.593 1.00 41.47 215 GLY A CA 1
ATOM 1651 C C . GLY A 1 215 ? 18.288 35.308 -12.772 1.00 41.47 215 GLY A C 1
ATOM 1652 O O . GLY A 1 215 ? 19.245 36.055 -12.600 1.00 41.47 215 GLY A O 1
ATOM 1653 N N . ALA A 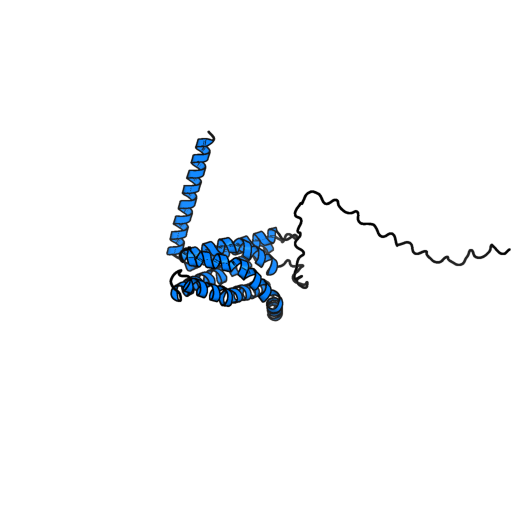1 216 ? 18.468 34.040 -13.149 1.00 33.62 216 ALA A N 1
ATOM 1654 C CA . ALA A 1 216 ? 19.800 33.528 -13.490 1.00 33.62 216 ALA A CA 1
ATOM 1655 C C . ALA A 1 216 ? 20.028 33.579 -15.011 1.00 33.62 216 ALA A C 1
ATOM 1657 O O . ALA A 1 216 ? 19.506 32.758 -15.762 1.00 33.62 216 ALA A O 1
ATOM 1658 N N . GLN A 1 217 ? 20.793 34.574 -15.469 1.00 33.75 217 GLN A N 1
ATOM 1659 C CA . GLN A 1 217 ? 21.269 34.666 -16.852 1.00 33.75 217 GLN A CA 1
ATOM 1660 C C . GLN A 1 217 ? 22.072 33.408 -17.237 1.00 33.75 217 GLN A C 1
ATOM 1662 O O . GLN A 1 217 ? 22.879 32.935 -16.432 1.00 33.75 217 GLN A O 1
ATOM 1667 N N . PRO A 1 218 ? 21.921 32.877 -18.463 1.00 35.84 218 PRO A N 1
ATOM 1668 C CA . PRO A 1 218 ? 22.728 31.754 -18.911 1.00 35.84 218 PRO A CA 1
ATOM 1669 C C . PRO A 1 218 ? 24.167 32.230 -19.129 1.00 35.84 218 PRO A C 1
ATOM 1671 O O . PRO A 1 218 ? 24.457 32.994 -20.051 1.00 35.84 218 PRO A O 1
ATOM 1674 N N . LEU A 1 219 ? 25.081 31.773 -18.270 1.00 39.31 219 LEU A N 1
ATOM 1675 C CA . LEU A 1 219 ? 26.514 31.941 -18.477 1.00 39.31 219 LEU A CA 1
ATOM 1676 C C . LEU A 1 219 ? 26.894 31.272 -19.800 1.00 39.31 219 LEU A C 1
ATOM 1678 O O . LEU A 1 219 ? 26.850 30.050 -19.946 1.00 39.31 219 LEU A O 1
ATOM 1682 N N . LEU A 1 220 ? 27.241 32.113 -20.773 1.00 39.66 220 LEU A N 1
ATOM 1683 C CA . LEU A 1 220 ? 27.777 31.732 -22.068 1.00 39.66 220 LEU A CA 1
ATOM 1684 C C . LEU A 1 220 ? 28.883 30.691 -21.882 1.00 39.66 220 LEU A C 1
ATOM 1686 O O . LEU A 1 220 ? 29.926 30.953 -21.282 1.00 39.66 220 LEU A O 1
ATOM 1690 N N . ARG A 1 221 ? 28.641 29.501 -22.434 1.00 39.09 221 ARG A N 1
ATOM 1691 C CA . ARG A 1 221 ? 29.619 28.427 -22.587 1.00 39.09 221 ARG A CA 1
ATOM 1692 C C . ARG A 1 221 ? 30.827 28.994 -23.338 1.00 39.09 221 ARG A C 1
ATOM 1694 O O . ARG A 1 221 ? 30.795 29.139 -24.558 1.00 39.09 221 ARG A O 1
ATOM 1701 N N . ARG A 1 222 ? 31.882 29.346 -22.600 1.00 37.75 222 ARG A N 1
ATOM 1702 C CA . ARG A 1 222 ? 33.174 29.781 -23.139 1.00 37.75 222 ARG A CA 1
ATOM 1703 C C . ARG A 1 222 ? 33.717 28.625 -23.981 1.00 37.75 222 ARG A C 1
ATOM 1705 O O . ARG A 1 222 ? 34.160 27.613 -23.447 1.00 37.75 222 ARG A O 1
ATOM 1712 N N . ARG A 1 223 ? 33.575 28.732 -25.303 1.00 37.66 223 ARG A N 1
ATOM 1713 C CA . ARG A 1 223 ? 34.101 27.771 -26.274 1.00 37.66 223 ARG A CA 1
ATOM 1714 C C . ARG A 1 223 ? 35.621 27.754 -26.111 1.00 37.66 223 ARG A C 1
ATOM 1716 O O . ARG A 1 223 ? 36.280 28.746 -26.405 1.00 37.66 223 ARG A O 1
ATOM 1723 N N . SER A 1 224 ? 36.160 26.653 -25.606 1.00 37.19 224 SER A N 1
ATOM 1724 C CA . SER A 1 224 ? 37.594 26.386 -25.569 1.00 37.19 224 SER A CA 1
ATOM 1725 C C . SER A 1 224 ? 38.115 26.342 -27.007 1.00 37.19 224 SER A C 1
ATOM 1727 O O . SER A 1 224 ? 37.888 25.373 -27.729 1.00 37.19 224 SER A O 1
ATOM 1729 N N . SER A 1 225 ? 38.759 27.414 -27.461 1.00 38.97 225 SER A N 1
ATOM 1730 C CA . SER A 1 225 ? 39.505 27.438 -28.715 1.00 38.97 225 SER A CA 1
ATOM 1731 C C . SER A 1 225 ? 40.846 26.745 -28.498 1.00 38.97 225 SER A C 1
ATOM 1733 O O . SER A 1 225 ? 41.814 27.364 -28.055 1.00 38.97 225 SER A O 1
ATOM 1735 N N . THR A 1 226 ? 40.916 25.446 -28.770 1.00 39.88 226 THR A N 1
ATOM 1736 C CA . THR A 1 226 ? 42.200 24.763 -28.980 1.00 39.88 226 THR A CA 1
ATOM 1737 C C . THR A 1 226 ? 41.986 23.561 -29.893 1.00 39.88 226 THR A C 1
ATOM 1739 O O . THR A 1 226 ? 41.912 22.425 -29.443 1.00 39.88 226 THR A O 1
ATOM 1742 N N . PHE A 1 227 ? 41.824 23.827 -31.191 1.00 39.84 227 PHE A N 1
ATOM 1743 C CA . PHE A 1 227 ? 42.005 22.824 -32.243 1.00 39.84 227 PHE A CA 1
ATOM 1744 C C . PHE A 1 227 ? 42.407 23.512 -33.556 1.00 39.84 227 PHE A C 1
ATOM 1746 O O . PHE A 1 227 ? 41.628 23.627 -34.492 1.00 39.84 227 PHE A O 1
ATOM 1753 N N . LEU A 1 228 ? 43.639 24.016 -33.584 1.00 37.41 228 LEU A N 1
ATOM 1754 C CA . LEU A 1 228 ? 44.479 24.065 -34.779 1.00 37.41 228 LEU A CA 1
ATOM 1755 C C . LEU A 1 228 ? 45.855 23.598 -34.301 1.00 37.41 228 LEU A C 1
ATOM 1757 O O . LEU A 1 228 ? 46.598 24.355 -33.685 1.00 37.41 228 LEU A O 1
ATOM 1761 N N . ARG A 1 229 ? 46.121 22.297 -34.450 1.00 38.75 229 ARG A N 1
ATOM 1762 C CA . ARG A 1 229 ? 47.493 21.796 -34.491 1.00 38.75 229 ARG A CA 1
ATOM 1763 C C . ARG A 1 229 ? 47.917 21.903 -35.942 1.00 38.75 229 ARG A C 1
ATOM 1765 O O . ARG A 1 229 ? 47.294 21.281 -36.798 1.00 38.75 229 ARG A O 1
ATOM 1772 N N . ASP A 1 230 ? 48.932 22.724 -36.153 1.00 39.75 230 ASP A N 1
ATOM 1773 C CA . ASP A 1 230 ? 49.683 22.849 -37.387 1.00 39.75 230 ASP A CA 1
ATOM 1774 C C . ASP A 1 230 ? 50.141 21.467 -37.868 1.00 39.75 230 ASP A C 1
ATOM 1776 O O . ASP A 1 230 ? 50.753 20.694 -37.123 1.00 39.75 230 ASP A O 1
ATOM 1780 N N . GLU A 1 231 ? 49.809 21.152 -39.117 1.00 46.22 231 GLU A N 1
ATOM 1781 C CA . GLU A 1 231 ? 50.471 20.092 -39.867 1.00 46.22 231 GLU A CA 1
ATOM 1782 C C . GLU A 1 231 ? 51.952 20.464 -40.067 1.00 46.22 231 GLU A C 1
ATOM 1784 O O . GLU A 1 231 ? 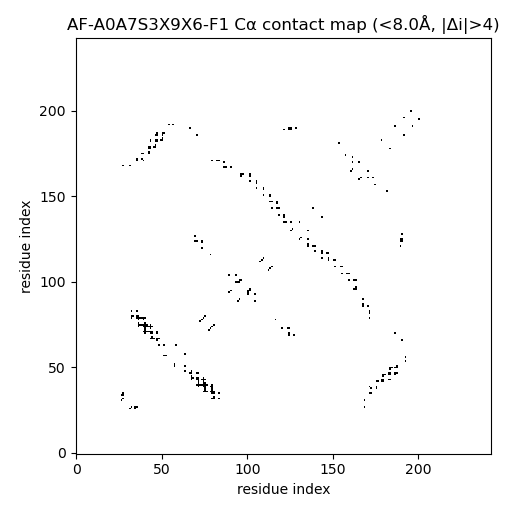52.262 21.630 -40.332 1.00 46.22 231 GLU A O 1
ATOM 1789 N N . PRO A 1 232 ? 52.893 19.510 -39.974 1.00 48.75 232 PRO A N 1
ATOM 1790 C CA . PRO A 1 232 ? 54.279 19.769 -40.334 1.00 48.75 232 PRO A CA 1
ATOM 1791 C C . PRO A 1 232 ? 54.407 19.959 -41.860 1.00 48.75 232 PRO A C 1
ATOM 1793 O O . PRO A 1 232 ? 53.822 19.187 -42.621 1.00 48.75 232 PRO A O 1
ATOM 1796 N N . PRO A 1 233 ? 55.190 20.941 -42.343 1.00 50.44 233 PRO A N 1
ATOM 1797 C CA . PRO A 1 233 ? 55.319 21.200 -43.772 1.00 50.44 233 PRO A CA 1
ATOM 1798 C C . PRO A 1 233 ? 56.046 20.063 -44.505 1.00 50.44 233 PRO A C 1
ATOM 1800 O O . PRO A 1 233 ? 57.097 19.579 -44.081 1.00 50.44 233 PRO A O 1
ATOM 1803 N N . THR A 1 234 ? 55.494 19.675 -45.654 1.00 48.41 234 THR A N 1
ATOM 1804 C CA . THR A 1 234 ? 56.097 18.756 -46.627 1.00 48.41 234 THR A CA 1
ATOM 1805 C C . THR A 1 234 ? 57.407 19.305 -47.217 1.00 48.41 234 THR A C 1
ATOM 1807 O O . THR A 1 234 ? 57.544 20.515 -47.416 1.00 48.41 234 THR A O 1
ATOM 1810 N N . PRO A 1 235 ? 58.376 18.436 -47.563 1.00 46.75 235 PRO A N 1
ATOM 1811 C CA . PRO A 1 235 ? 59.710 18.845 -47.988 1.00 46.75 235 PRO A CA 1
ATOM 1812 C C . PRO A 1 235 ? 59.713 19.311 -49.452 1.00 46.75 235 PRO A C 1
ATOM 1814 O O . PRO A 1 235 ? 59.971 18.521 -50.356 1.00 46.75 235 PRO A O 1
ATOM 1817 N N . SER A 1 236 ? 59.456 20.599 -49.709 1.00 49.72 236 SER A N 1
ATOM 1818 C CA . SER A 1 236 ? 59.846 21.207 -50.997 1.00 49.72 236 SER A CA 1
ATOM 1819 C C . SER A 1 236 ? 60.239 22.693 -50.974 1.00 49.72 236 SER A C 1
ATOM 1821 O O . SER A 1 236 ? 60.773 23.174 -51.967 1.00 49.72 236 SER A O 1
ATOM 1823 N N . GLU A 1 237 ? 60.134 23.410 -49.848 1.00 46.72 237 GLU A N 1
ATOM 1824 C CA . GLU A 1 237 ? 60.399 24.866 -49.814 1.00 46.72 237 GLU A CA 1
ATOM 1825 C C . GLU A 1 237 ? 61.523 25.293 -48.848 1.00 46.72 237 GLU A C 1
ATOM 1827 O O . GLU A 1 237 ? 61.477 26.346 -48.224 1.00 46.72 237 GLU A O 1
ATOM 1832 N N . ALA A 1 238 ? 62.592 24.497 -48.740 1.00 46.12 238 ALA A N 1
ATOM 1833 C CA . ALA A 1 238 ? 63.804 24.858 -47.991 1.00 46.12 238 ALA A CA 1
ATOM 1834 C C . ALA A 1 238 ? 64.963 25.262 -48.923 1.00 46.12 238 ALA A C 1
ATOM 1836 O O . ALA A 1 238 ? 66.031 24.652 -48.902 1.00 46.12 238 ALA A O 1
ATOM 1837 N N . LYS A 1 239 ? 64.768 26.288 -49.762 1.00 50.78 239 LYS A N 1
ATOM 1838 C CA . LYS A 1 239 ? 65.860 26.979 -50.482 1.00 50.78 239 LYS A CA 1
ATOM 1839 C C . LYS A 1 239 ? 65.524 28.451 -50.726 1.00 50.78 239 LYS A C 1
ATOM 1841 O O . LYS A 1 239 ? 65.135 28.808 -51.825 1.00 50.78 239 LYS A O 1
ATOM 1846 N N . LEU A 1 240 ? 65.701 29.275 -49.699 1.00 47.47 240 LEU A N 1
ATOM 1847 C CA . LEU A 1 240 ? 65.967 30.728 -49.694 1.00 47.47 240 LEU A CA 1
ATOM 1848 C C . LEU A 1 240 ? 65.655 31.118 -48.244 1.00 47.47 240 LEU A C 1
ATOM 1850 O O . LEU A 1 240 ? 64.506 31.101 -47.843 1.00 47.47 240 LEU A O 1
ATOM 1854 N N . VAL A 1 241 ? 66.613 31.253 -47.338 1.00 41.38 241 VAL A N 1
ATOM 1855 C CA . VAL A 1 241 ? 67.441 32.448 -47.200 1.00 41.38 241 VAL A CA 1
ATOM 1856 C C . VAL A 1 241 ? 68.742 32.025 -46.505 1.00 41.38 241 VAL A C 1
ATOM 1858 O O . VAL A 1 241 ? 68.779 31.739 -45.313 1.00 41.38 241 VAL A O 1
ATOM 1861 N N . LYS A 1 242 ? 69.820 31.950 -47.290 1.00 43.19 242 LYS A N 1
ATOM 1862 C CA . LYS A 1 242 ? 71.196 32.157 -46.828 1.00 43.19 242 LYS A CA 1
ATOM 1863 C C . LYS A 1 242 ? 71.570 33.565 -47.272 1.00 43.19 242 LYS A C 1
ATOM 1865 O O . LYS A 1 242 ? 71.675 33.770 -48.483 1.00 43.19 242 LYS A O 1
ATOM 1870 N N . ARG A 1 243 ? 71.786 34.472 -46.323 1.00 37.56 243 ARG A N 1
ATOM 1871 C CA . ARG A 1 243 ? 72.860 35.479 -46.275 1.00 37.56 243 ARG A CA 1
ATOM 1872 C C . ARG A 1 243 ? 72.633 36.399 -45.089 1.00 37.56 243 ARG A C 1
ATOM 1874 O O . ARG A 1 243 ? 71.479 36.839 -44.924 1.00 37.56 243 ARG A O 1
#

pLDDT: mean 80.49, std 20.73, range [29.55, 98.0]